Protein AF-A0A5E6NV02-F1 (afdb_monomer_lite)

Sequence (370 aa):
MRKKGVGNTKVSVRLADVLILPDGRKMIMDSEEGISGKYRSSALKKTYAFNEKGEIILVDSYTDEHYDVSLSIDKDGSPKIERIYGNQRLSELKGALKVFVKAEGWDETEKMLHQFKDILPSGASIAHLNIKTPKDNDWFAQGNALQQTQNLDNFGGRLNASVVVHSDSEDAQVSVATRERNSRVRIVKGDMYFVKESGMTKNVIRITEFGGLDLNQQYLEFRGDNFDADIRVHILHKGIERVPMIRKTVENLDNIFQVTQQPIADIVIMVPTAKNLSHYLELVKALSDKYKVTITVHKEIGKNKSVEWLSKTPQDSNVIVRTSPHLAETQPHNDQKLQDWDTPNQEQINKLKAESQKTKPQLANHDHQS

Foldseek 3Di:
DDDDDWDPDKDKDFQADWDQDPVRQTFGADPVLGRLGQRQACVGMWMWTQDSVRDIDTDRRCPPDDFQWEWEADPVLATDTPDGPPNDDQQPDAAAGAYEYAYEDPVSRLVNVVNVQVSHHPHYAHAEYEYEYEQVPDPPQDAFPLVVLVSVLVSCVVRLYWYKYAYNHPPRQWSIWTADSVSWIWTRGRQEIEIADQPDDALEWEWEDEFDDPNSRIYIYDNSDAHDAAHEYEYEYDDDPGTDDLVSVVVVVVCVCSHHVHAHAEYEYEDAACPPVVRVQVSQCVCCVVRVHKYWYWYDDDDVDTDTAWIDHSPDPGIDGDDDPPPDPPPPDPPPPPDDPVDDDPVRVVVVVVVVPPDDDDDDDDDDDD

Secondary structure (DSSP, 8-state):
-----SEEEEEEEESSEEEEPTTS-EEEE-SSSGGG-BTT-TTTEEEEEE-TTS-EEEE-TTTTS--SEEEEE-TTS-EEEEEEGGG--GGG--EEEEEEEE--SHHHHHHHHHHHHHTSPTTEEEEEEEEEE-TT--TTTSS-HHHHHHHHHHHHHHHTSEEEEEES-TT-SEEEEEE-TTS-EEEEETTEEEEE-TTSPTTEEEEEEESSSS---EEEEE--S---SPEEEEEEEE-SS-PPPHHHHHHHHHGGGGT--SPEEEEEEEES-S--HHHHHHHHHHHHHHH-SEEEEEEEEETTEEEEEEEE-TT-SS-EEPPP--S----------SS-TTS--HHHHHHHHHHHTSPPPP--------

Radius of gyration: 30.86 Å; chains: 1; bounding box: 76×39×109 Å

Structure (mmCIF, N/CA/C/O backbone):
data_AF-A0A5E6NV02-F1
#
_entry.id   AF-A0A5E6NV02-F1
#
loop_
_atom_site.group_PDB
_atom_site.id
_atom_site.type_symbol
_atom_site.label_atom_id
_atom_site.label_alt_id
_atom_site.label_comp_id
_atom_site.label_asym_id
_atom_site.label_entity_id
_atom_site.label_seq_id
_atom_site.pdbx_PDB_ins_code
_atom_site.Cartn_x
_atom_site.Cartn_y
_atom_site.Cartn_z
_atom_site.occupancy
_atom_site.B_iso_or_equiv
_atom_site.auth_seq_id
_atom_site.auth_comp_id
_atom_site.auth_asym_id
_atom_site.auth_atom_id
_atom_site.pdbx_PDB_model_num
ATOM 1 N N . MET A 1 1 ? -28.563 0.212 35.275 1.00 34.56 1 MET A N 1
ATOM 2 C CA . MET A 1 1 ? -28.276 1.654 35.104 1.00 34.56 1 MET A CA 1
ATOM 3 C C . MET A 1 1 ? -27.939 1.918 33.641 1.00 34.56 1 MET A C 1
ATOM 5 O O . MET A 1 1 ? -27.032 1.276 33.130 1.00 34.56 1 MET A O 1
ATOM 9 N N . ARG A 1 2 ? -28.687 2.786 32.944 1.00 32.09 2 ARG A N 1
ATOM 10 C CA . ARG A 1 2 ? -28.370 3.218 31.569 1.00 32.09 2 ARG A CA 1
ATOM 11 C C . ARG A 1 2 ? -27.191 4.197 31.639 1.00 32.09 2 ARG A C 1
ATOM 13 O O . ARG A 1 2 ? -27.345 5.246 32.258 1.00 32.09 2 ARG A O 1
ATOM 20 N N . LYS A 1 3 ? -26.034 3.881 31.043 1.00 41.38 3 LYS A N 1
ATOM 21 C CA . LYS A 1 3 ? -25.009 4.909 30.796 1.00 41.38 3 LYS A CA 1
ATOM 22 C C . LYS A 1 3 ? -25.587 5.882 29.769 1.00 41.38 3 LYS A C 1
ATOM 24 O O . LYS A 1 3 ? -25.939 5.472 28.665 1.00 41.38 3 LYS A O 1
ATOM 29 N N . LYS A 1 4 ? -25.751 7.138 30.190 1.00 46.06 4 LYS A N 1
ATOM 30 C CA . LYS A 1 4 ? -26.051 8.281 29.329 1.00 46.06 4 LYS A CA 1
ATOM 31 C C . LYS A 1 4 ? -24.961 8.339 28.261 1.00 46.06 4 LYS A C 1
ATOM 33 O O . LYS A 1 4 ? -23.785 8.458 28.575 1.00 46.06 4 LYS A O 1
ATOM 38 N N . GLY A 1 5 ? -25.357 8.135 27.015 1.00 44.00 5 GLY A N 1
ATOM 39 C CA . GLY A 1 5 ? -24.519 8.355 25.850 1.00 44.00 5 GLY A CA 1
ATOM 40 C C . GLY A 1 5 ? -25.139 9.494 25.062 1.00 44.00 5 GLY A C 1
ATOM 41 O O . GLY A 1 5 ? -26.361 9.533 24.925 1.00 44.00 5 GLY A O 1
ATOM 42 N N . VAL A 1 6 ? -24.288 10.417 24.614 1.00 45.94 6 VAL A N 1
ATOM 43 C CA . VAL A 1 6 ? -24.461 11.331 23.471 1.00 45.94 6 VAL A CA 1
ATOM 44 C C . VAL A 1 6 ? -25.691 10.970 22.624 1.00 45.94 6 VAL A C 1
ATOM 46 O O . VAL A 1 6 ? -25.792 9.837 22.149 1.00 45.94 6 VAL A O 1
ATOM 49 N N . GLY A 1 7 ? -26.619 11.916 22.446 1.00 47.22 7 GLY A N 1
ATOM 50 C CA . GLY A 1 7 ? -27.844 11.714 21.672 1.00 47.22 7 GLY A CA 1
ATOM 51 C C . GLY A 1 7 ? -27.536 11.065 20.320 1.00 47.22 7 GLY A C 1
ATOM 52 O O . GLY A 1 7 ? -26.668 11.533 19.588 1.00 47.22 7 GLY A O 1
ATOM 53 N N . ASN A 1 8 ? -28.224 9.958 20.016 1.00 57.03 8 ASN A N 1
ATOM 54 C CA . ASN A 1 8 ? -27.889 9.028 18.926 1.00 57.03 8 ASN A CA 1
ATOM 55 C C . ASN A 1 8 ? -27.833 9.656 17.521 1.00 57.03 8 ASN A C 1
ATOM 57 O O . ASN A 1 8 ? -27.288 9.038 16.605 1.00 57.03 8 ASN A O 1
ATOM 61 N N . THR A 1 9 ? -28.398 10.847 17.326 1.00 65.69 9 THR A N 1
ATOM 62 C CA . THR A 1 9 ? -28.397 11.523 16.030 1.00 65.69 9 THR A CA 1
ATOM 63 C C . THR A 1 9 ? -27.044 12.176 15.783 1.00 65.69 9 THR A C 1
ATOM 65 O O . THR A 1 9 ? -26.691 13.172 16.413 1.00 65.69 9 THR A O 1
ATOM 68 N N . LYS A 1 10 ? -26.298 11.610 14.835 1.00 77.50 10 LYS A N 1
ATOM 69 C CA . LYS A 1 10 ? -25.078 12.197 14.283 1.00 77.50 10 LYS A CA 1
ATOM 70 C C . LYS A 1 10 ? -25.387 12.754 12.905 1.00 77.50 10 LYS A C 1
ATOM 72 O O . LYS A 1 10 ? -26.035 12.081 12.105 1.00 77.50 10 LYS A O 1
ATOM 77 N N . VAL A 1 11 ? -24.911 13.961 12.634 1.00 80.62 11 VAL A N 1
ATOM 78 C CA . VAL A 1 11 ? -25.026 14.599 11.319 1.00 80.62 11 VAL A CA 1
ATOM 79 C C . VAL A 1 11 ? -23.625 14.892 10.818 1.00 80.62 11 VAL A C 1
ATOM 81 O O . VAL A 1 11 ? -22.818 15.484 11.534 1.00 80.62 11 VAL A O 1
ATOM 84 N N . SER A 1 12 ? -23.333 14.474 9.591 1.00 80.81 12 SER A N 1
ATOM 85 C CA . SER A 1 12 ? -22.031 14.685 8.966 1.00 80.81 12 SER A CA 1
ATOM 86 C C . SER A 1 12 ? -22.168 15.542 7.720 1.00 80.81 12 SER A C 1
ATOM 88 O O . SER A 1 12 ? -23.052 15.314 6.896 1.00 80.81 12 SER A O 1
ATOM 90 N N . VAL A 1 13 ? -21.250 16.491 7.572 1.00 83.00 13 VAL A N 1
ATOM 91 C CA . VAL A 1 13 ? -21.123 17.357 6.399 1.00 83.00 13 VAL A CA 1
ATOM 92 C C . VAL A 1 13 ? -19.792 17.045 5.725 1.00 83.00 13 VAL A C 1
ATOM 94 O O . VAL A 1 13 ? -18.782 16.831 6.401 1.00 83.00 13 VAL A O 1
ATOM 97 N N . ARG A 1 14 ? -19.796 16.983 4.393 1.00 82.25 14 ARG A N 1
ATOM 98 C CA . ARG A 1 14 ? -18.600 16.794 3.563 1.00 82.25 14 ARG A CA 1
ATOM 99 C C . ARG A 1 14 ? -18.399 18.041 2.719 1.00 82.25 14 ARG A C 1
ATOM 101 O O . ARG A 1 14 ? -19.374 18.569 2.195 1.00 82.25 14 ARG A O 1
ATOM 108 N N . LEU A 1 15 ? -17.155 18.488 2.619 1.00 75.31 15 LEU A N 1
ATOM 109 C CA . LEU A 1 15 ? -16.771 19.686 1.869 1.00 75.31 15 LEU A CA 1
ATOM 110 C C . LEU A 1 15 ? -16.234 19.362 0.468 1.00 75.31 15 LEU A C 1
ATOM 112 O O . LEU A 1 15 ? -15.942 20.275 -0.291 1.00 75.31 15 LEU A O 1
ATOM 116 N N . ALA A 1 16 ? -16.111 18.076 0.136 1.00 74.94 16 ALA A N 1
ATOM 117 C CA . ALA A 1 16 ? -15.495 17.591 -1.089 1.00 74.94 16 ALA A CA 1
ATOM 118 C C . ALA A 1 16 ? -16.133 16.273 -1.567 1.00 74.94 16 ALA A C 1
ATOM 120 O O . ALA A 1 16 ? -16.827 15.583 -0.802 1.00 74.94 16 ALA A O 1
ATOM 121 N N . ASP A 1 17 ? -15.882 15.935 -2.834 1.00 73.06 17 ASP A N 1
ATOM 122 C CA . ASP A 1 17 ? -16.417 14.744 -3.490 1.00 73.06 17 ASP A CA 1
ATOM 123 C C . ASP A 1 17 ? -15.854 13.452 -2.889 1.00 73.06 17 ASP A C 1
ATOM 125 O O . ASP A 1 17 ? -14.731 13.391 -2.384 1.00 73.06 17 ASP A O 1
ATOM 129 N N . VAL A 1 18 ? -16.655 12.386 -2.937 1.00 73.88 18 VAL A N 1
ATOM 130 C CA . VAL A 1 18 ? -16.275 11.073 -2.407 1.00 73.88 18 VAL A CA 1
ATOM 131 C C . VAL A 1 18 ? -16.061 10.098 -3.550 1.00 73.88 18 VAL A C 1
ATOM 133 O O . VAL A 1 18 ? -17.005 9.734 -4.249 1.00 73.88 18 VAL A O 1
ATOM 136 N N . LEU A 1 19 ? -14.839 9.588 -3.656 1.00 71.44 19 LEU A N 1
ATOM 137 C CA . LEU A 1 19 ? -14.523 8.443 -4.493 1.00 71.44 19 LEU A CA 1
ATOM 138 C C . LEU A 1 19 ? -14.745 7.153 -3.702 1.00 71.44 19 LEU A C 1
ATOM 140 O O . LEU A 1 19 ? -14.246 6.999 -2.585 1.00 71.44 19 LEU A O 1
ATOM 144 N N . ILE A 1 20 ? -15.477 6.208 -4.290 1.00 68.75 20 ILE A N 1
ATOM 145 C CA . ILE A 1 20 ? -15.636 4.858 -3.745 1.00 68.75 20 ILE A CA 1
ATOM 146 C C . ILE A 1 20 ? -14.712 3.925 -4.524 1.00 68.75 20 ILE A C 1
ATOM 148 O O . ILE A 1 20 ? -14.871 3.747 -5.729 1.00 68.75 20 ILE A O 1
ATOM 152 N N . LEU A 1 21 ? -13.738 3.342 -3.834 1.00 63.47 21 LEU A N 1
ATOM 153 C CA . LEU A 1 21 ? -12.820 2.364 -4.402 1.00 63.47 21 LEU A CA 1
ATOM 154 C C . LEU A 1 21 ? -13.527 1.013 -4.637 1.00 63.47 21 LEU A C 1
ATOM 156 O O . LEU A 1 21 ? -14.528 0.729 -3.976 1.00 63.47 21 LEU A O 1
ATOM 160 N N . PRO A 1 22 ? -13.003 0.142 -5.525 1.00 52.50 22 PRO A N 1
ATOM 161 C CA . PRO A 1 22 ? -13.590 -1.178 -5.804 1.00 52.50 22 PRO A CA 1
ATOM 162 C C . PRO A 1 22 ? -13.776 -2.081 -4.573 1.00 52.50 22 PRO A C 1
ATOM 164 O O . PRO A 1 22 ? -14.621 -2.969 -4.570 1.00 52.50 22 PRO A O 1
ATOM 167 N N . ASP A 1 23 ? -13.006 -1.842 -3.515 1.00 57.25 23 ASP A N 1
ATOM 168 C CA . ASP A 1 23 ? -13.099 -2.521 -2.215 1.00 57.25 23 ASP A CA 1
ATOM 169 C C . ASP A 1 23 ? -14.103 -1.867 -1.238 1.00 57.25 23 ASP A C 1
ATOM 171 O O . ASP A 1 23 ? -14.172 -2.233 -0.063 1.00 57.25 23 ASP A O 1
ATOM 175 N N . GLY A 1 24 ? -14.876 -0.882 -1.702 1.00 60.62 24 GLY A N 1
ATOM 176 C CA . GLY A 1 24 ? -15.880 -0.157 -0.926 1.00 60.62 24 GLY A CA 1
ATOM 177 C C . GLY A 1 24 ? -15.322 0.937 -0.011 1.00 60.62 24 GLY A C 1
ATOM 178 O O . GLY A 1 24 ? -16.106 1.624 0.656 1.00 60.62 24 GLY A O 1
ATOM 179 N N . ARG A 1 25 ? -13.996 1.139 0.042 1.00 68.69 25 ARG A N 1
ATOM 180 C CA . ARG A 1 25 ? -13.391 2.249 0.793 1.00 68.69 25 ARG A CA 1
ATOM 181 C C . ARG A 1 25 ? -13.774 3.580 0.163 1.00 68.69 25 ARG A C 1
ATOM 183 O O . ARG A 1 25 ? -13.870 3.712 -1.052 1.00 68.69 25 ARG A O 1
ATOM 190 N N . LYS A 1 26 ? -13.970 4.581 1.015 1.00 69.81 26 LYS A N 1
ATOM 191 C CA . LYS A 1 26 ? -14.316 5.945 0.614 1.00 69.81 26 LYS A CA 1
ATOM 192 C C . LYS A 1 26 ? -13.096 6.835 0.805 1.00 69.81 26 LYS A C 1
ATOM 194 O O . LYS A 1 26 ? -12.573 6.898 1.916 1.00 69.81 26 LYS A O 1
ATOM 199 N N . MET A 1 27 ? -12.661 7.499 -0.256 1.00 71.12 27 MET A N 1
ATOM 200 C CA . MET A 1 27 ? -11.640 8.545 -0.217 1.00 71.12 27 MET A CA 1
ATOM 201 C C . MET A 1 27 ? -12.304 9.883 -0.505 1.00 71.12 27 MET A C 1
ATOM 203 O O . MET A 1 27 ? -13.238 9.939 -1.306 1.00 71.12 27 MET A O 1
ATOM 207 N N . ILE A 1 28 ? -11.856 10.940 0.166 1.00 70.25 28 ILE A N 1
ATOM 208 C CA . ILE A 1 28 ? -12.312 12.288 -0.157 1.00 70.25 28 ILE A CA 1
ATOM 209 C C . ILE A 1 28 ? -11.346 12.869 -1.179 1.00 70.25 28 ILE A C 1
ATOM 211 O O . ILE A 1 28 ? -10.135 12.815 -0.985 1.00 70.25 28 ILE A O 1
ATOM 215 N N . MET A 1 29 ? -11.889 13.374 -2.278 1.00 65.69 29 MET A N 1
ATOM 216 C CA . MET A 1 29 ? -11.119 13.985 -3.347 1.00 65.69 29 MET A CA 1
ATOM 217 C C . MET A 1 29 ? -10.946 15.470 -3.070 1.00 65.69 29 MET A C 1
ATOM 219 O O . MET A 1 29 ? -11.914 16.218 -3.139 1.00 65.69 29 MET A O 1
ATOM 223 N N . ASP A 1 30 ? -9.724 15.882 -2.757 1.00 62.53 30 ASP A N 1
ATOM 224 C CA . ASP A 1 30 ? -9.373 17.296 -2.691 1.00 62.53 30 ASP A CA 1
ATOM 225 C C . ASP A 1 30 ? -8.930 17.759 -4.083 1.00 62.53 30 ASP A C 1
ATOM 227 O O . ASP A 1 30 ? -8.032 17.168 -4.681 1.00 62.53 30 ASP A O 1
ATOM 231 N N . SER A 1 31 ? -9.582 18.785 -4.630 1.00 53.22 31 SER A N 1
ATOM 232 C CA . SER A 1 31 ? -9.238 19.321 -5.948 1.00 53.22 31 SER A CA 1
ATOM 233 C C . SER A 1 31 ? -7.870 20.008 -5.979 1.00 53.22 31 SER A C 1
ATOM 235 O O . SER A 1 31 ? -7.308 20.139 -7.064 1.00 53.22 31 SER A O 1
ATOM 237 N N . GLU A 1 32 ? -7.329 20.435 -4.830 1.00 54.41 32 GLU A N 1
ATOM 238 C CA . GLU A 1 32 ? -6.029 21.120 -4.758 1.00 54.41 32 GLU A CA 1
ATOM 239 C C . GLU A 1 32 ? -4.832 20.154 -4.658 1.00 54.41 32 GLU A C 1
ATOM 241 O O . GLU A 1 32 ? -3.756 20.465 -5.164 1.00 54.41 32 GLU A O 1
ATOM 246 N N . GLU A 1 33 ? -5.012 18.957 -4.088 1.00 49.19 33 GLU A N 1
ATOM 247 C CA . GLU A 1 33 ? -3.953 17.932 -3.946 1.00 49.19 33 GLU A CA 1
ATOM 248 C C . GLU A 1 33 ? -4.001 16.834 -5.029 1.00 49.19 33 GLU A C 1
ATOM 250 O O . GLU A 1 33 ? -3.249 15.855 -4.993 1.00 49.19 33 GLU A O 1
ATOM 255 N N . GLY A 1 34 ? -4.885 16.983 -6.017 1.00 52.19 34 GLY A N 1
ATOM 256 C CA . GLY A 1 34 ? -5.104 15.991 -7.066 1.00 52.19 34 GLY A CA 1
ATOM 257 C C . GLY A 1 34 ? -5.868 14.749 -6.583 1.00 52.19 34 GLY A C 1
ATOM 258 O O . GLY A 1 34 ? -6.504 14.713 -5.534 1.00 52.19 34 GLY A O 1
ATOM 259 N N . ILE A 1 35 ? -5.836 13.671 -7.375 1.00 48.56 35 ILE A N 1
ATOM 260 C CA . ILE A 1 35 ? -6.635 12.454 -7.108 1.00 48.56 35 ILE A CA 1
ATOM 261 C C . ILE A 1 35 ? -5.987 11.541 -6.048 1.00 48.56 35 ILE A C 1
ATOM 263 O O . ILE A 1 35 ? -6.476 10.440 -5.792 1.00 48.56 35 ILE A O 1
ATOM 267 N N . SER A 1 36 ? -4.871 11.952 -5.435 1.00 54.00 36 SER A N 1
ATOM 268 C CA . SER A 1 36 ? -4.257 11.215 -4.320 1.00 54.00 36 SER A CA 1
ATOM 269 C C . SER A 1 36 ? -5.244 11.053 -3.159 1.00 54.00 36 SER A C 1
ATOM 271 O O . SER A 1 36 ? -5.239 9.991 -2.546 1.00 54.00 36 SER A O 1
ATOM 273 N N . GLY A 1 37 ? -6.165 12.016 -2.990 1.00 57.62 37 GLY A N 1
ATOM 274 C CA . GLY A 1 37 ? -7.381 11.936 -2.182 1.00 57.62 37 GLY A CA 1
ATOM 275 C C . GLY A 1 37 ? -7.117 11.606 -0.713 1.00 57.62 37 GLY A C 1
ATOM 276 O O . GLY A 1 37 ? -6.713 10.500 -0.363 1.00 57.62 37 GLY A O 1
ATOM 277 N N . LYS A 1 38 ? -7.419 12.518 0.211 1.00 68.25 38 LYS A N 1
ATOM 278 C CA . LYS A 1 38 ? -7.201 12.239 1.634 1.00 68.25 38 LYS A CA 1
ATOM 279 C C . LYS A 1 38 ? -8.138 11.135 2.116 1.00 68.25 38 LYS A C 1
ATOM 281 O O . LYS A 1 38 ? -9.366 11.293 2.185 1.00 68.25 38 LYS A O 1
ATOM 286 N N . TYR A 1 39 ? -7.562 9.996 2.498 1.00 73.00 39 TYR A N 1
ATOM 287 C CA . TYR A 1 39 ? -8.318 8.962 3.188 1.00 73.00 39 TYR A CA 1
ATOM 288 C C . TYR A 1 39 ? -8.668 9.468 4.586 1.00 73.00 39 TYR A C 1
ATOM 290 O O . TYR A 1 39 ? -7.826 9.563 5.469 1.00 73.00 39 TYR A O 1
ATOM 298 N N . ARG A 1 40 ? -9.952 9.766 4.777 1.00 73.12 40 ARG A N 1
ATOM 299 C CA . ARG A 1 40 ? -10.530 10.190 6.054 1.00 73.12 40 ARG A CA 1
ATOM 300 C C . ARG A 1 40 ? -9.970 11.487 6.658 1.00 73.12 40 ARG A C 1
ATOM 302 O O . ARG A 1 40 ? -9.818 11.571 7.872 1.00 73.12 40 ARG A O 1
ATOM 309 N N . SER A 1 41 ? -9.787 12.533 5.850 1.00 71.69 41 SER A N 1
ATOM 310 C CA . SER A 1 41 ? -9.468 13.872 6.378 1.00 71.69 41 SER A CA 1
ATOM 311 C C . SER A 1 41 ? -10.594 14.407 7.274 1.00 71.69 41 SER A C 1
ATOM 313 O O . SER A 1 41 ? -11.782 14.355 6.915 1.00 71.69 41 SER A O 1
ATOM 315 N N . SER A 1 42 ? -10.219 14.925 8.446 1.00 72.44 42 SER A N 1
ATOM 316 C CA . SER A 1 42 ? -11.110 15.675 9.332 1.00 72.44 42 SER A CA 1
ATOM 317 C C . SER A 1 42 ? -11.240 17.145 8.936 1.00 72.44 42 SER A C 1
ATOM 319 O O . SER A 1 42 ? -12.170 17.806 9.405 1.00 72.44 42 SER A O 1
ATOM 321 N N . ALA A 1 43 ? -10.379 17.678 8.062 1.00 75.00 43 ALA A N 1
ATOM 322 C CA . ALA A 1 43 ? -10.616 18.963 7.410 1.00 75.00 43 ALA A CA 1
ATOM 323 C C . ALA A 1 43 ? -11.796 18.872 6.431 1.00 75.00 43 ALA A C 1
ATOM 325 O O . ALA A 1 43 ? -12.697 19.707 6.486 1.00 75.00 43 ALA A O 1
ATOM 326 N N . LEU A 1 44 ? -11.850 17.813 5.616 1.00 76.56 44 LEU A N 1
ATOM 327 C CA . LEU A 1 44 ? -12.820 17.688 4.520 1.00 76.56 44 LEU A CA 1
ATOM 328 C C . LEU A 1 44 ? -14.163 17.047 4.915 1.00 76.56 44 LEU A C 1
ATOM 330 O O . LEU A 1 44 ? -15.137 17.093 4.158 1.00 76.56 44 LEU A O 1
ATOM 334 N N . LYS A 1 45 ? -14.249 16.458 6.111 1.00 82.62 45 LYS A N 1
ATOM 335 C CA . LYS A 1 45 ? -15.501 15.977 6.707 1.00 82.62 45 LYS A CA 1
ATOM 336 C C . LYS A 1 45 ? -15.593 16.436 8.151 1.00 82.62 45 LYS A C 1
ATOM 338 O O . LYS A 1 45 ? -14.649 16.248 8.911 1.00 82.62 45 LYS A O 1
ATOM 343 N N . LYS A 1 46 ? -16.753 16.944 8.564 1.00 84.50 46 LYS A N 1
ATOM 344 C CA . LYS A 1 46 ? -17.069 17.263 9.965 1.00 84.50 46 LYS A CA 1
ATOM 345 C C . LYS A 1 46 ? -18.280 16.455 10.416 1.00 84.50 46 LYS A C 1
ATOM 347 O O . LYS A 1 46 ? -19.227 16.289 9.647 1.00 84.50 46 LYS A O 1
ATOM 352 N N . THR A 1 47 ? -18.255 15.968 11.654 1.00 85.19 47 THR A N 1
ATOM 353 C CA . THR A 1 47 ? -19.380 15.238 12.254 1.00 85.19 47 THR A CA 1
ATOM 354 C C . THR A 1 47 ? -19.787 15.895 13.557 1.00 85.19 47 THR A C 1
ATOM 356 O O . THR A 1 47 ? -18.958 16.173 14.419 1.00 85.19 47 THR A O 1
ATOM 359 N N . TYR A 1 48 ? -21.084 16.126 13.691 1.00 86.94 48 TYR A N 1
ATOM 360 C CA . TYR A 1 48 ? -21.698 16.777 14.833 1.00 86.94 48 TYR A CA 1
ATOM 361 C C . TYR A 1 48 ? -22.605 15.788 15.561 1.00 86.94 48 TYR A C 1
ATOM 363 O O . TYR A 1 48 ? -23.254 14.945 14.933 1.00 86.94 48 TYR A O 1
ATOM 371 N N . ALA A 1 49 ? -22.650 15.889 16.886 1.00 87.06 49 ALA A N 1
ATOM 372 C CA . ALA A 1 49 ? -23.510 15.076 17.739 1.00 87.06 49 ALA A CA 1
ATOM 373 C C . ALA A 1 49 ? -24.073 15.911 18.894 1.00 87.06 49 ALA A C 1
ATOM 375 O O . ALA A 1 49 ? -23.534 16.966 19.215 1.00 87.06 49 ALA A O 1
ATOM 376 N N . PHE A 1 50 ? -25.128 15.423 19.546 1.00 84.38 50 PHE A N 1
ATOM 377 C CA . PHE A 1 50 ? -25.671 16.059 20.746 1.00 84.38 50 PHE A CA 1
ATOM 378 C C . PHE A 1 50 ? -25.000 15.523 22.010 1.00 84.38 50 PHE A C 1
ATOM 380 O O . PHE A 1 50 ? -25.026 14.316 22.257 1.00 84.38 50 PHE A O 1
ATOM 387 N N . ASN A 1 51 ? -24.441 16.394 22.847 1.00 82.38 51 ASN A N 1
ATOM 388 C CA . ASN A 1 51 ? -23.938 15.988 24.160 1.00 82.38 51 ASN A CA 1
ATOM 389 C C . ASN A 1 51 ? -25.090 15.673 25.144 1.00 82.38 51 ASN A C 1
ATOM 391 O O . ASN A 1 51 ? -26.269 15.766 24.804 1.00 82.38 51 ASN A O 1
ATOM 395 N N . GLU A 1 52 ? -24.766 15.303 26.389 1.00 79.56 52 GLU A N 1
ATOM 396 C CA . GLU A 1 52 ? -25.779 14.960 27.406 1.00 79.56 52 GLU A CA 1
ATOM 397 C C . GLU A 1 52 ? -26.735 16.109 27.769 1.00 79.56 52 GLU A C 1
ATOM 399 O O . GLU A 1 52 ? -27.813 15.859 28.306 1.00 79.56 52 GLU A O 1
ATOM 404 N N . LYS A 1 53 ? -26.347 17.355 27.487 1.00 85.75 53 LYS A N 1
ATOM 405 C CA . LYS A 1 53 ? -27.157 18.557 27.711 1.00 85.75 53 LYS A CA 1
ATOM 406 C C . LYS A 1 53 ? -28.013 18.922 26.493 1.00 85.75 53 LYS A C 1
ATOM 408 O O . LYS A 1 53 ? -28.761 19.890 26.555 1.00 85.75 53 LYS A O 1
ATOM 413 N N . GLY A 1 54 ? -27.914 18.161 25.400 1.00 83.50 54 GLY A N 1
ATOM 414 C CA . GLY A 1 54 ? -28.584 18.466 24.137 1.00 83.50 54 GLY A CA 1
ATOM 415 C C . GLY A 1 54 ? -27.887 19.554 23.315 1.00 83.50 54 GLY A C 1
ATOM 416 O O . GLY A 1 54 ? -28.492 20.094 22.395 1.00 83.50 54 GLY A O 1
ATOM 417 N N . GLU A 1 55 ? -26.628 19.881 23.612 1.00 88.06 55 GLU A N 1
ATOM 418 C CA . GLU A 1 55 ? -25.849 20.859 22.847 1.00 88.06 55 GLU A CA 1
ATOM 419 C C . GLU A 1 55 ? -25.163 20.172 21.663 1.00 88.06 55 GLU A C 1
ATOM 421 O O . GLU A 1 55 ? -24.672 19.045 21.788 1.00 88.06 55 GLU A O 1
ATOM 426 N N . ILE A 1 56 ? -25.096 20.858 20.520 1.00 88.06 56 ILE A N 1
ATOM 427 C CA . ILE A 1 56 ? -24.364 20.374 19.348 1.00 88.06 56 ILE A CA 1
ATOM 428 C C . ILE A 1 56 ? -22.866 20.516 19.619 1.00 88.06 56 ILE A C 1
ATOM 430 O O . ILE A 1 56 ? -22.360 21.619 19.814 1.00 88.06 56 ILE A O 1
ATOM 434 N N . ILE A 1 57 ? -22.156 19.396 19.591 1.00 87.75 57 ILE A N 1
ATOM 435 C CA . ILE A 1 57 ? -20.705 19.328 19.737 1.00 87.75 57 ILE A CA 1
ATOM 436 C C . ILE A 1 57 ? -20.073 18.738 18.479 1.00 87.75 57 ILE A C 1
ATOM 438 O O . ILE A 1 57 ? -20.652 17.871 17.817 1.00 87.75 57 ILE A O 1
ATOM 442 N N . LEU A 1 58 ? -18.860 19.191 18.162 1.00 86.00 58 LEU A N 1
ATOM 443 C CA . LEU A 1 58 ? -18.028 18.549 17.153 1.00 86.00 58 LEU A CA 1
ATOM 444 C C . LEU A 1 58 ? -17.468 17.246 17.735 1.00 86.00 58 LEU A C 1
ATOM 446 O O . LEU A 1 58 ? -16.904 17.234 18.829 1.00 86.00 58 LEU A O 1
ATOM 450 N N . VAL A 1 59 ? -17.624 16.153 16.999 1.00 84.50 59 VAL A N 1
ATOM 451 C CA . VAL A 1 59 ? -17.042 14.850 17.325 1.00 84.50 59 VAL A CA 1
ATOM 452 C C . VAL A 1 59 ? -16.125 14.407 16.194 1.00 84.50 59 VAL A C 1
ATOM 454 O O . VAL A 1 59 ? -16.102 15.002 15.118 1.00 84.50 59 VAL A O 1
ATOM 457 N N . ASP A 1 60 ? -15.366 13.341 16.432 1.00 80.44 60 ASP A N 1
ATOM 458 C CA . ASP A 1 60 ? -14.503 12.763 15.407 1.00 80.44 60 ASP A CA 1
ATOM 459 C C . ASP A 1 60 ? -15.310 12.450 14.128 1.00 80.44 60 ASP A C 1
ATOM 461 O O . ASP A 1 60 ? -16.377 11.816 14.165 1.00 80.44 60 ASP A O 1
ATOM 465 N N . SER A 1 61 ? -14.792 12.957 13.004 1.00 75.31 61 SER A N 1
ATOM 466 C CA . SER A 1 61 ? -15.457 13.055 11.706 1.00 75.31 61 SER A CA 1
ATOM 467 C C . SER A 1 61 ? -15.936 11.727 11.135 1.00 75.31 61 SER A C 1
ATOM 469 O O . SER A 1 61 ? -16.803 11.732 10.268 1.00 75.31 61 SER A O 1
ATOM 471 N N . TYR A 1 62 ? -15.443 10.587 11.617 1.00 76.44 62 TYR A N 1
ATOM 472 C CA . TYR A 1 62 ? -15.845 9.270 11.109 1.00 76.44 62 TYR A CA 1
ATOM 473 C C . TYR A 1 62 ? -16.557 8.400 12.147 1.00 76.44 62 TYR A C 1
ATOM 475 O O . TYR A 1 62 ? -16.736 7.200 11.944 1.00 76.44 62 TYR A O 1
ATOM 483 N N . THR A 1 63 ? -17.014 9.001 13.247 1.00 75.00 63 THR A N 1
ATOM 484 C CA . THR A 1 63 ? -17.781 8.305 14.295 1.00 75.00 63 THR A CA 1
ATOM 485 C C . THR A 1 63 ? -19.214 7.949 13.900 1.00 75.00 63 THR A C 1
ATOM 487 O O . THR A 1 63 ? -19.875 7.203 14.625 1.00 75.00 63 THR A O 1
ATOM 490 N N . ASP A 1 64 ? -19.720 8.501 12.802 1.00 73.69 64 ASP A N 1
ATOM 491 C CA . ASP A 1 64 ? -20.986 8.166 12.140 1.00 73.69 64 ASP A CA 1
ATOM 492 C C . ASP A 1 64 ? -20.914 6.845 11.362 1.00 73.69 64 ASP A C 1
ATOM 494 O O . ASP A 1 64 ? -21.946 6.252 11.049 1.00 73.69 64 ASP A O 1
ATOM 498 N N . GLU A 1 65 ? -19.712 6.353 11.063 1.00 80.44 65 GLU A N 1
ATOM 499 C CA . GLU A 1 65 ? -19.565 5.091 10.358 1.00 80.44 65 GLU A CA 1
ATOM 500 C C . GLU A 1 65 ? -19.819 3.871 11.241 1.00 80.44 65 GLU A C 1
ATOM 502 O O . GLU A 1 65 ? -19.549 3.840 12.445 1.00 80.44 65 GLU A O 1
ATOM 507 N N . HIS A 1 66 ? -20.305 2.814 10.595 1.00 86.38 66 HIS A N 1
ATOM 508 C CA . HIS A 1 66 ? -20.566 1.557 11.263 1.00 86.38 66 HIS A CA 1
ATOM 509 C C . HIS A 1 66 ? -19.265 0.786 11.537 1.00 86.38 66 HIS A C 1
ATOM 511 O O . HIS A 1 66 ? -18.518 0.436 10.613 1.00 86.38 66 HIS A O 1
ATOM 517 N N . TYR A 1 67 ? -19.057 0.516 12.824 1.00 90.50 67 TYR A N 1
ATOM 518 C CA . TYR A 1 67 ? -18.059 -0.371 13.416 1.00 90.50 67 TYR A CA 1
ATOM 519 C C . TYR A 1 67 ? -18.746 -1.170 14.512 1.00 90.50 67 TYR A C 1
ATOM 521 O O . TYR A 1 67 ? -19.463 -0.559 15.316 1.00 90.50 67 TYR A O 1
ATOM 529 N N . ASP A 1 68 ? -18.493 -2.475 14.569 1.00 94.81 68 ASP A N 1
ATOM 530 C CA . ASP A 1 68 ? -19.025 -3.362 15.606 1.00 94.81 68 ASP A CA 1
ATOM 531 C C . ASP A 1 68 ? -18.452 -2.991 16.971 1.00 94.81 68 ASP A C 1
ATOM 533 O O . ASP A 1 68 ? -19.182 -2.910 17.958 1.00 94.81 68 ASP A O 1
ATOM 537 N N . VAL A 1 69 ? -17.150 -2.685 17.008 1.00 95.31 69 VAL A N 1
ATOM 538 C CA . VAL A 1 69 ? -16.427 -2.296 18.223 1.00 95.31 69 VAL A CA 1
ATOM 539 C C . VAL A 1 69 ? -15.533 -1.091 17.945 1.00 95.31 69 VAL A C 1
ATOM 541 O O . VAL A 1 69 ? -14.917 -0.979 16.885 1.00 95.31 69 VAL A O 1
ATOM 544 N N . SER A 1 70 ? -15.463 -0.171 18.902 1.00 94.38 70 SER A N 1
ATOM 545 C CA . SER A 1 70 ? -14.503 0.933 18.920 1.00 94.38 70 SER A CA 1
ATOM 546 C C . SER A 1 70 ? -13.626 0.823 20.165 1.00 94.38 70 SER A C 1
ATOM 548 O O . SER A 1 70 ? -14.153 0.695 21.272 1.00 94.38 70 SER A O 1
ATOM 550 N N . LEU A 1 71 ? -12.312 0.878 19.970 1.00 96.25 71 LEU A N 1
ATOM 551 C CA . LEU A 1 71 ? -11.292 0.682 20.995 1.00 96.25 71 LEU A CA 1
ATOM 552 C C . LEU A 1 71 ? -10.396 1.913 21.142 1.00 96.25 71 LEU A C 1
ATOM 554 O O . LEU A 1 71 ? -10.176 2.664 20.187 1.00 96.25 71 LEU A O 1
ATOM 558 N N . SER A 1 72 ? -9.854 2.070 22.339 1.00 95.44 72 SER A N 1
ATOM 559 C CA . SER A 1 72 ? -8.707 2.912 22.673 1.00 95.44 72 SER A CA 1
ATOM 560 C C . SER A 1 72 ? -7.792 2.141 23.634 1.00 95.44 72 SER A C 1
ATOM 562 O O . SER A 1 72 ? -8.090 0.997 23.994 1.00 95.44 72 SER A O 1
ATOM 564 N N . ILE A 1 73 ? -6.676 2.748 24.021 1.00 95.25 73 ILE A N 1
ATOM 565 C CA . ILE A 1 73 ? -5.724 2.184 24.980 1.00 95.25 73 ILE A CA 1
ATOM 566 C C . ILE A 1 73 ? -5.966 2.857 26.340 1.00 95.25 73 ILE A C 1
ATOM 568 O O . ILE A 1 73 ? -6.123 4.078 26.409 1.00 95.25 73 ILE A O 1
ATOM 572 N N . ASP A 1 74 ? -6.103 2.066 27.408 1.00 94.75 74 ASP A N 1
ATOM 573 C CA . ASP A 1 74 ? -6.195 2.591 28.777 1.00 94.75 74 ASP A CA 1
ATOM 574 C C . ASP A 1 74 ? -4.796 2.905 29.341 1.00 94.75 74 ASP A C 1
ATOM 576 O O . ASP A 1 74 ? -3.777 2.503 28.786 1.00 94.75 74 ASP A O 1
ATOM 580 N N . LYS A 1 75 ? -4.724 3.597 30.482 1.00 91.88 75 LYS A N 1
ATOM 581 C CA . LYS A 1 75 ? -3.457 4.024 31.107 1.00 91.88 75 LYS A CA 1
ATOM 582 C C . LYS A 1 75 ? -2.497 2.877 31.436 1.00 91.88 75 LYS A C 1
ATOM 584 O O . LYS A 1 75 ? -1.300 3.111 31.563 1.00 91.88 75 LYS A O 1
ATOM 589 N N . ASP A 1 76 ? -3.016 1.670 31.636 1.00 92.25 76 ASP A N 1
ATOM 590 C CA . ASP A 1 76 ? -2.237 0.457 31.901 1.00 92.25 76 ASP A CA 1
ATOM 591 C C . ASP A 1 76 ? -1.851 -0.311 30.618 1.00 92.25 76 ASP A C 1
ATOM 593 O O . ASP A 1 76 ? -1.238 -1.379 30.690 1.00 92.25 76 ASP A O 1
ATOM 597 N N . GLY A 1 77 ? -2.193 0.226 29.442 1.00 91.19 77 GLY A N 1
ATOM 598 C CA . GLY A 1 77 ? -1.968 -0.385 28.133 1.00 91.19 77 GLY A CA 1
ATOM 599 C C . GLY A 1 77 ? -3.030 -1.410 27.721 1.00 91.19 77 GLY A C 1
ATOM 600 O O . GLY A 1 77 ? -2.887 -2.030 26.667 1.00 91.19 77 GLY A O 1
ATOM 601 N N . SER A 1 78 ? -4.070 -1.624 28.534 1.00 95.12 78 SER A N 1
ATOM 602 C CA . SER A 1 78 ? -5.129 -2.594 28.248 1.00 95.12 78 SER A CA 1
ATOM 603 C C . SER A 1 78 ? -6.156 -2.072 27.229 1.00 95.12 78 SER A C 1
ATOM 605 O O . SER A 1 78 ? -6.289 -0.857 27.026 1.00 95.12 78 SER A O 1
ATOM 607 N N . PRO A 1 79 ? -6.906 -2.967 26.550 1.00 96.88 79 PRO A N 1
ATOM 608 C CA . PRO A 1 79 ? -7.956 -2.559 25.626 1.00 96.88 79 PRO A CA 1
ATOM 609 C C . PRO A 1 79 ? -9.125 -1.896 26.352 1.00 96.88 79 PRO A C 1
ATOM 611 O O . PRO A 1 79 ? -9.883 -2.541 27.081 1.00 96.88 79 PRO A O 1
ATOM 614 N N . LYS A 1 80 ? -9.358 -0.619 26.049 1.00 97.00 80 LYS A N 1
ATOM 615 C CA . LYS A 1 80 ? -10.536 0.114 26.504 1.00 97.00 80 LYS A CA 1
ATOM 616 C C . LYS A 1 80 ? -11.622 0.093 25.434 1.00 97.00 80 LYS A C 1
ATOM 618 O O . LYS A 1 80 ? -11.492 0.681 24.361 1.00 97.00 80 LYS A O 1
ATOM 623 N N . ILE A 1 81 ? -12.739 -0.565 25.743 1.00 95.25 81 ILE A N 1
ATOM 624 C CA . ILE A 1 81 ? -13.919 -0.586 24.870 1.00 95.25 81 ILE A CA 1
ATOM 625 C C . ILE A 1 81 ? -14.668 0.741 25.011 1.00 95.25 81 ILE A C 1
ATOM 627 O O . ILE A 1 81 ? -15.369 0.979 25.994 1.00 95.25 81 ILE A O 1
ATOM 631 N N . GLU A 1 82 ? -14.551 1.593 23.997 1.00 91.81 82 GLU A N 1
ATOM 632 C CA . GLU A 1 82 ? -15.266 2.871 23.929 1.00 91.81 82 GLU A CA 1
ATOM 633 C C . GLU A 1 82 ? -16.738 2.662 23.560 1.00 91.81 82 GLU A C 1
ATOM 635 O O . GLU A 1 82 ? -17.629 3.354 24.056 1.00 91.81 82 GLU A O 1
ATOM 640 N N . ARG A 1 83 ? -17.008 1.707 22.660 1.00 90.31 83 ARG A N 1
ATOM 641 C CA . ARG A 1 83 ? -18.358 1.440 22.160 1.00 90.31 83 ARG A CA 1
ATOM 642 C C . ARG A 1 83 ? -18.471 0.046 21.558 1.00 90.31 83 ARG A C 1
ATOM 644 O O . ARG A 1 83 ? -17.592 -0.373 20.812 1.00 90.31 83 ARG A O 1
ATOM 651 N N . ILE A 1 84 ? -19.613 -0.595 21.789 1.00 92.25 84 ILE A N 1
ATOM 652 C CA . ILE A 1 84 ? -20.090 -1.739 21.007 1.00 92.25 84 ILE A CA 1
ATOM 653 C C . ILE A 1 84 ? -21.375 -1.309 20.292 1.00 92.25 84 ILE A C 1
ATOM 655 O O . ILE A 1 84 ? -22.246 -0.671 20.894 1.00 92.25 84 ILE A O 1
ATOM 659 N N . TYR A 1 85 ? -21.479 -1.581 18.991 1.00 88.12 85 TYR A N 1
ATOM 660 C CA . TYR A 1 85 ? -22.658 -1.215 18.209 1.00 88.12 85 TYR A CA 1
ATOM 661 C C . TYR A 1 85 ? -23.926 -1.875 18.765 1.00 88.12 85 TYR A C 1
ATOM 663 O O . TYR A 1 85 ? -23.900 -2.978 19.301 1.00 88.12 85 TYR A O 1
ATOM 671 N N . GLY A 1 86 ? -25.054 -1.166 18.680 1.00 85.19 86 GLY A N 1
ATOM 672 C CA . GLY A 1 86 ? -26.336 -1.664 19.182 1.00 85.19 86 GLY A CA 1
ATOM 673 C C . GLY A 1 86 ? -26.420 -1.792 20.707 1.00 85.19 86 GLY A C 1
ATOM 674 O O . GLY A 1 86 ? -27.375 -2.386 21.195 1.00 85.19 86 GLY A O 1
ATOM 675 N N . ASN A 1 87 ? -25.456 -1.241 21.461 1.00 83.50 87 ASN A N 1
ATOM 676 C CA . ASN A 1 87 ? -25.350 -1.400 22.917 1.00 83.50 87 ASN A CA 1
ATOM 677 C C . ASN A 1 87 ? -25.295 -2.871 23.366 1.00 83.50 87 ASN A C 1
ATOM 679 O O . ASN A 1 87 ? -25.746 -3.203 24.464 1.00 83.50 87 ASN A O 1
ATOM 683 N N . GLN A 1 88 ? -24.749 -3.740 22.513 1.00 89.81 88 GLN A N 1
ATOM 684 C CA . GLN A 1 88 ? -24.525 -5.143 22.841 1.00 89.81 88 GLN A CA 1
ATOM 685 C C . GLN A 1 88 ? -23.444 -5.290 23.914 1.00 89.81 88 GLN A C 1
ATOM 687 O O . GLN A 1 88 ? -22.597 -4.412 24.115 1.00 89.81 88 GLN A O 1
ATOM 692 N N . ARG A 1 89 ? -23.459 -6.427 24.606 1.00 93.38 89 ARG A N 1
ATOM 693 C CA . ARG A 1 89 ? -22.372 -6.826 25.509 1.00 93.38 89 ARG A CA 1
ATOM 694 C C . ARG A 1 89 ? -21.243 -7.476 24.716 1.00 93.38 89 ARG A C 1
ATOM 696 O O . ARG A 1 89 ? -21.486 -8.111 23.697 1.00 93.38 89 ARG A O 1
ATOM 703 N N . LEU A 1 90 ? -20.014 -7.408 25.233 1.00 94.56 90 LEU A N 1
ATOM 704 C CA . LEU A 1 90 ? -18.860 -8.090 24.628 1.00 94.56 90 LEU A CA 1
ATOM 705 C C . LEU A 1 90 ? -19.136 -9.585 24.391 1.00 94.56 90 LEU A C 1
ATOM 707 O O . LEU A 1 90 ? -18.822 -10.104 23.328 1.00 94.56 90 LEU A O 1
ATOM 711 N N . SER A 1 91 ? -19.796 -10.250 25.345 1.00 95.44 91 SER A N 1
ATOM 712 C CA . SER A 1 91 ? -20.170 -11.669 25.273 1.00 95.44 91 SER A CA 1
ATOM 713 C C . SER A 1 91 ? -21.199 -12.009 24.186 1.00 95.44 91 SER A C 1
ATOM 715 O O . SER A 1 91 ? -21.417 -13.182 23.905 1.00 95.44 91 SER A O 1
ATOM 717 N N . GLU A 1 92 ? -21.882 -11.011 23.623 1.00 95.62 92 GLU A N 1
ATOM 718 C CA . GLU A 1 92 ? -22.922 -11.189 22.600 1.00 95.62 92 GLU A CA 1
ATOM 719 C C . GLU A 1 92 ? -22.364 -11.070 21.175 1.00 95.62 92 GLU A C 1
ATOM 721 O O . GLU A 1 92 ? -23.060 -11.423 20.221 1.00 95.62 92 GLU A O 1
ATOM 726 N N . LEU A 1 93 ? -21.118 -10.603 21.024 1.00 96.75 93 LEU A N 1
ATOM 727 C CA . LEU A 1 93 ? -20.470 -10.456 19.724 1.00 96.75 93 LEU A CA 1
ATOM 728 C C . LEU A 1 93 ? -20.297 -11.810 19.032 1.00 96.75 93 LEU A C 1
ATOM 730 O O . LEU A 1 93 ? -19.955 -12.811 19.660 1.00 96.75 93 LEU A O 1
ATOM 734 N N . LYS A 1 94 ? -20.505 -11.833 17.714 1.00 96.06 94 LYS A N 1
ATOM 735 C CA . LYS A 1 94 ? -20.348 -13.024 16.869 1.00 96.06 94 LYS A CA 1
ATOM 736 C C . LYS A 1 94 ? -19.849 -12.636 15.483 1.00 96.06 94 LYS A C 1
ATOM 738 O O . LYS A 1 94 ? -20.116 -11.539 15.003 1.00 96.06 94 LYS A O 1
ATOM 743 N N . GLY A 1 95 ? -19.191 -13.576 14.816 1.00 96.31 95 GLY A N 1
ATOM 744 C CA . GLY A 1 95 ? -18.788 -13.460 13.422 1.00 96.31 95 GLY A CA 1
ATOM 745 C C . GLY A 1 95 ? -17.539 -12.608 13.190 1.00 96.31 95 GLY A C 1
ATOM 746 O O . GLY A 1 95 ? -16.663 -12.477 14.044 1.00 96.31 95 GLY A O 1
ATOM 747 N N . ALA A 1 96 ? -17.442 -12.089 11.970 1.00 95.75 96 ALA A N 1
ATOM 748 C CA . ALA A 1 96 ? -16.325 -11.303 11.465 1.00 95.75 96 ALA A CA 1
ATOM 749 C C . ALA A 1 96 ? -16.523 -9.81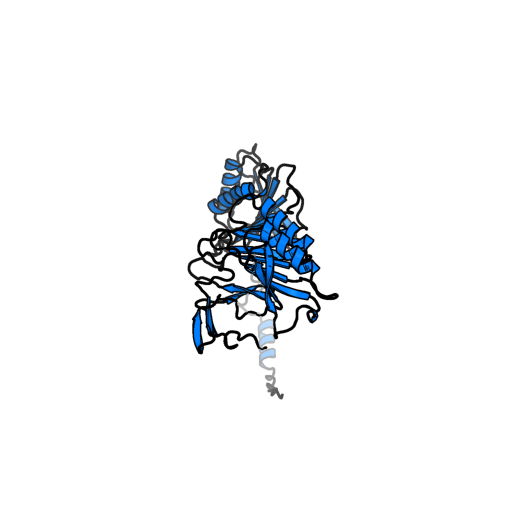5 11.799 1.00 95.75 96 ALA A C 1
ATOM 751 O O . ALA A 1 96 ? -17.258 -9.116 11.109 1.00 95.75 96 ALA A O 1
ATOM 752 N N . LEU A 1 97 ? -15.862 -9.345 12.855 1.00 96.38 97 LEU A N 1
ATOM 753 C CA . LEU A 1 97 ? -16.018 -7.996 13.389 1.00 96.38 97 LEU A CA 1
ATOM 754 C C . LEU A 1 97 ? -15.207 -6.962 12.600 1.00 96.38 97 LEU A C 1
ATOM 756 O O . LEU A 1 97 ? -14.040 -7.183 12.245 1.00 96.38 97 LEU A O 1
ATOM 760 N N . LYS A 1 98 ? -15.809 -5.787 12.413 1.00 94.88 98 LYS A N 1
ATOM 761 C CA . LYS A 1 98 ? -15.175 -4.552 11.957 1.00 94.88 98 LYS A CA 1
ATOM 762 C C . LYS A 1 98 ? -14.880 -3.653 13.157 1.00 94.88 98 LYS A C 1
ATOM 764 O O . LYS A 1 98 ? -15.781 -3.079 13.770 1.00 94.88 98 LYS A O 1
ATOM 769 N N . VAL A 1 99 ? -13.600 -3.506 13.468 1.00 95.69 99 VAL A N 1
ATOM 770 C CA . VAL A 1 99 ? -13.101 -2.840 14.671 1.00 95.69 99 VAL A CA 1
ATOM 771 C C . VAL A 1 99 ? -12.422 -1.523 14.299 1.00 95.69 99 VAL A C 1
ATOM 773 O O . VAL A 1 99 ? -11.593 -1.473 13.391 1.00 95.69 99 VAL A O 1
ATOM 776 N N . PHE A 1 100 ? -12.779 -0.451 15.003 1.00 94.56 100 PHE A N 1
ATOM 777 C CA . PHE A 1 100 ? -12.091 0.839 14.944 1.00 94.56 100 PHE A CA 1
ATOM 778 C C . PHE A 1 100 ? -11.173 1.006 16.152 1.00 94.56 100 PHE A C 1
ATOM 780 O O . PHE A 1 100 ? -11.580 0.691 17.269 1.00 94.56 100 PHE A O 1
ATOM 787 N N . VAL A 1 101 ? -9.976 1.544 15.944 1.00 94.69 101 VAL A N 1
ATOM 788 C CA . VAL A 1 101 ? -8.965 1.735 16.985 1.00 94.69 101 VAL A CA 1
ATOM 789 C C . VAL A 1 101 ? -8.471 3.174 16.955 1.00 94.69 101 VAL A C 1
ATOM 791 O O . VAL A 1 101 ? -7.981 3.643 15.928 1.00 94.69 101 VAL A O 1
ATOM 794 N N . LYS A 1 102 ? -8.566 3.857 18.097 1.00 93.38 102 LYS A N 1
ATOM 795 C CA . LYS A 1 102 ? -7.774 5.055 18.388 1.00 93.38 102 LYS A CA 1
ATOM 796 C C . LYS A 1 102 ? -6.450 4.585 18.972 1.00 93.38 102 LYS A C 1
ATOM 798 O O . LYS A 1 102 ? -6.427 4.095 20.098 1.00 93.38 102 LYS A O 1
ATOM 803 N N . ALA A 1 103 ? -5.407 4.641 18.161 1.00 93.44 103 ALA A N 1
ATOM 804 C CA . ALA A 1 103 ? -4.118 4.063 18.490 1.00 93.44 103 ALA A CA 1
ATOM 805 C C . ALA A 1 103 ? -3.231 5.029 19.278 1.00 93.44 103 ALA A C 1
ATOM 807 O O . ALA A 1 103 ? -3.474 6.236 19.287 1.00 93.44 103 ALA A O 1
ATOM 808 N N . GLU A 1 104 ? -2.180 4.479 19.879 1.00 92.06 104 GLU A N 1
ATOM 809 C CA . GLU A 1 104 ? -1.041 5.236 20.402 1.00 92.06 104 GLU A CA 1
ATOM 810 C C . GLU A 1 104 ? 0.214 4.882 19.585 1.00 92.06 104 GLU A C 1
ATOM 812 O O . GLU A 1 104 ? 0.228 5.067 18.364 1.00 92.06 104 GLU A O 1
ATOM 817 N N . GLY A 1 105 ? 1.268 4.365 20.220 1.00 91.25 105 GLY A N 1
ATOM 818 C CA . GLY A 1 105 ? 2.410 3.784 19.521 1.00 91.25 105 GLY A CA 1
ATOM 819 C C . GLY A 1 105 ? 2.089 2.423 18.898 1.00 91.25 105 GLY A C 1
ATOM 820 O O . GLY A 1 105 ? 1.061 1.798 19.192 1.00 91.25 105 GLY A O 1
ATOM 821 N N . TRP A 1 106 ? 2.952 1.998 17.973 1.00 91.06 106 TRP A N 1
ATOM 822 C CA . TRP A 1 106 ? 2.802 0.736 17.246 1.00 91.06 106 TRP A CA 1
ATOM 823 C C . TRP A 1 106 ? 2.750 -0.456 18.206 1.00 91.06 106 TRP A C 1
ATOM 825 O O . TRP A 1 106 ? 1.793 -1.231 18.174 1.00 91.06 106 TRP A O 1
ATOM 835 N N . ASP A 1 107 ? 3.743 -0.564 19.091 1.00 91.88 107 ASP A N 1
ATOM 836 C CA . ASP A 1 107 ? 3.912 -1.705 19.995 1.00 91.88 107 ASP A CA 1
ATOM 837 C C . ASP A 1 107 ? 2.785 -1.780 21.034 1.00 91.88 107 ASP A C 1
ATOM 839 O O . ASP A 1 107 ? 2.234 -2.854 21.294 1.00 91.88 107 ASP A O 1
ATOM 843 N N . GLU A 1 108 ? 2.383 -0.636 21.593 1.00 94.56 108 GLU A N 1
ATOM 844 C CA . GLU A 1 108 ? 1.265 -0.534 22.530 1.00 94.56 108 GLU A CA 1
ATOM 845 C C . GLU A 1 108 ? -0.039 -0.975 21.865 1.00 94.56 108 GLU A C 1
ATOM 847 O O . GLU A 1 108 ? -0.819 -1.740 22.440 1.00 94.56 108 GLU A O 1
ATOM 852 N N . THR A 1 109 ? -0.258 -0.543 20.622 1.00 95.06 109 THR A N 1
ATOM 853 C CA . THR A 1 109 ? -1.473 -0.879 19.880 1.00 95.06 109 THR A CA 1
ATOM 854 C C . THR A 1 109 ? -1.499 -2.347 19.465 1.00 95.06 109 THR A C 1
ATOM 856 O O . THR A 1 109 ? -2.549 -2.987 19.566 1.00 95.06 109 THR A O 1
ATOM 859 N N . GLU A 1 110 ? -0.366 -2.913 19.038 1.00 94.50 110 GLU A N 1
ATOM 860 C CA . GLU A 1 110 ? -0.254 -4.340 18.724 1.00 94.50 110 GLU A CA 1
ATOM 861 C C . GLU A 1 110 ? -0.545 -5.197 19.960 1.00 94.50 110 GLU A C 1
ATOM 863 O O . GLU A 1 110 ? -1.391 -6.096 19.907 1.00 94.50 110 GLU A O 1
ATOM 868 N N . LYS A 1 111 ? 0.071 -4.871 21.101 1.00 95.00 111 LYS A N 1
ATOM 869 C CA . LYS A 1 111 ? -0.171 -5.566 22.369 1.00 95.00 111 LYS A CA 1
ATOM 870 C C . LYS A 1 111 ? -1.637 -5.482 22.799 1.00 95.00 111 LYS A C 1
ATOM 872 O O . LYS A 1 111 ? -2.228 -6.507 23.147 1.00 95.00 111 LYS A O 1
ATOM 877 N N . MET A 1 112 ? -2.235 -4.293 22.742 1.00 97.06 112 MET A N 1
ATOM 878 C CA . MET A 1 112 ? -3.639 -4.083 23.100 1.00 97.06 112 MET A CA 1
ATOM 879 C C . MET A 1 112 ? -4.583 -4.903 22.207 1.00 97.06 112 MET A C 1
ATOM 881 O O . MET A 1 112 ? -5.521 -5.529 22.703 1.00 97.06 112 MET A O 1
ATOM 885 N N . LEU A 1 113 ? -4.321 -4.970 20.899 1.00 97.38 113 LEU A N 1
ATOM 886 C CA . LEU A 1 113 ? -5.141 -5.747 19.964 1.00 97.38 113 LEU A CA 1
ATOM 887 C C . LEU A 1 113 ? -5.026 -7.256 20.177 1.00 97.38 113 LEU A C 1
ATOM 889 O O . LEU A 1 113 ? -6.023 -7.965 20.021 1.00 97.38 113 LEU A O 1
ATOM 893 N N . HIS A 1 114 ? -3.848 -7.747 20.564 1.00 95.19 114 HIS A N 1
ATOM 894 C CA . HIS A 1 114 ? -3.683 -9.134 20.990 1.00 95.19 114 HIS A CA 1
ATOM 895 C C . HIS A 1 114 ? -4.523 -9.440 22.234 1.00 95.19 114 HIS A C 1
ATOM 897 O O . HIS A 1 114 ? -5.305 -10.386 22.217 1.00 95.19 114 HIS A O 1
ATOM 903 N N . GLN A 1 115 ? -4.465 -8.587 23.259 1.00 96.50 115 GLN A N 1
ATOM 904 C CA . GLN A 1 115 ? -5.301 -8.742 24.453 1.00 96.50 115 GLN A CA 1
ATOM 905 C C . GLN A 1 115 ? -6.798 -8.678 24.125 1.00 96.50 115 GLN A C 1
ATOM 907 O O . GLN A 1 115 ? -7.581 -9.467 24.648 1.00 96.50 115 GLN A O 1
ATOM 912 N N . PHE A 1 116 ? -7.213 -7.773 23.231 1.00 97.44 116 PHE A N 1
ATOM 913 C CA . PHE A 1 116 ? -8.605 -7.691 22.796 1.00 97.44 116 PHE A CA 1
ATOM 914 C C . PHE A 1 116 ? -9.057 -8.971 22.082 1.00 97.44 116 PHE A C 1
ATOM 916 O O . PHE A 1 116 ? -10.154 -9.464 22.336 1.00 97.44 116 PHE A O 1
ATOM 923 N N . LYS A 1 117 ? -8.208 -9.534 21.214 1.00 95.88 117 LYS A N 1
ATOM 924 C CA . LYS A 1 117 ? -8.473 -10.807 20.532 1.00 95.88 117 LYS A CA 1
ATOM 925 C C . LYS A 1 117 ? -8.689 -11.948 21.532 1.00 95.88 117 LYS A C 1
ATOM 927 O O . LYS A 1 117 ? -9.586 -12.756 21.312 1.00 95.88 117 LYS A O 1
ATOM 932 N N . ASP A 1 118 ? -7.923 -11.980 22.620 1.00 94.81 118 ASP A N 1
ATOM 933 C CA . ASP A 1 118 ? -7.988 -13.044 23.630 1.00 94.81 118 ASP A CA 1
ATOM 934 C C . ASP A 1 118 ? -9.251 -12.985 24.506 1.00 94.81 118 ASP A C 1
ATOM 936 O O . ASP A 1 118 ? -9.674 -14.006 25.047 1.00 94.81 118 ASP A O 1
ATOM 940 N N . ILE A 1 119 ? -9.891 -11.814 24.627 1.00 95.81 119 ILE A N 1
ATOM 941 C CA . ILE A 1 119 ? -11.141 -11.646 25.393 1.00 95.81 119 ILE A CA 1
ATOM 942 C C . ILE A 1 119 ? -12.412 -11.742 24.534 1.00 95.81 119 ILE A C 1
ATOM 944 O O . ILE A 1 119 ? -13.520 -11.621 25.067 1.00 95.81 119 ILE A O 1
ATOM 948 N N . LEU A 1 120 ? -12.289 -11.918 23.213 1.00 97.06 120 LEU A N 1
ATOM 949 C CA . LEU A 1 120 ? -13.449 -12.075 22.334 1.00 97.06 120 LEU A CA 1
ATOM 950 C C . LEU A 1 120 ? -14.198 -13.386 22.637 1.00 97.06 120 LEU A C 1
ATOM 952 O O . LEU A 1 120 ? -13.575 -14.416 22.898 1.00 97.06 120 LEU A O 1
ATOM 956 N N . PRO A 1 121 ? -15.543 -13.388 22.575 1.00 96.94 121 PRO A N 1
ATOM 957 C CA . PRO A 1 121 ? -16.318 -14.608 22.761 1.00 96.94 121 PRO A CA 1
ATOM 958 C C . PRO A 1 121 ? -16.048 -15.625 21.646 1.00 96.94 121 PRO A C 1
ATOM 960 O O . PRO A 1 121 ? -15.704 -15.279 20.511 1.00 96.94 121 PRO A O 1
ATOM 963 N N . SER A 1 122 ? -16.284 -16.901 21.957 1.00 94.25 122 SER A N 1
ATOM 964 C CA . SER A 1 122 ? -16.171 -17.980 20.975 1.00 94.25 122 SER A CA 1
ATOM 965 C C . SER A 1 122 ? -17.093 -17.727 19.777 1.00 94.25 122 SER A C 1
ATOM 967 O O . SER A 1 122 ? -18.290 -17.480 19.931 1.00 94.25 122 SER A O 1
ATOM 969 N N . GLY A 1 123 ? -16.520 -17.768 18.574 1.00 93.81 123 GLY A N 1
ATOM 970 C CA . GLY A 1 123 ? -17.222 -17.479 17.324 1.00 93.81 123 GLY A CA 1
ATOM 971 C C . GLY A 1 123 ? -17.162 -16.018 16.869 1.00 93.81 123 GLY A C 1
ATOM 972 O O . GLY A 1 123 ? -17.694 -15.721 15.801 1.00 93.81 123 GLY A O 1
ATOM 973 N N . ALA A 1 124 ? -16.515 -15.118 17.615 1.00 97.31 124 ALA A N 1
ATOM 974 C CA . ALA A 1 124 ? -16.162 -13.776 17.152 1.00 97.31 124 ALA A CA 1
ATOM 975 C C . ALA A 1 124 ? -14.687 -13.704 16.723 1.00 97.31 124 ALA A C 1
ATOM 977 O O . ALA A 1 124 ? -13.820 -14.368 17.284 1.00 97.31 124 ALA A O 1
ATOM 978 N N . SER A 1 125 ? -14.389 -12.888 15.713 1.00 96.31 125 SER A N 1
ATOM 979 C CA . SER A 1 125 ? -13.025 -12.674 15.222 1.00 96.31 125 SER A CA 1
ATOM 980 C C . SER A 1 125 ? -12.864 -11.274 14.652 1.00 96.31 125 SER A C 1
ATOM 982 O O . SER A 1 125 ? -13.809 -10.706 14.112 1.00 96.31 125 SER A O 1
ATOM 984 N N . ILE A 1 126 ? -11.658 -10.719 14.734 1.00 95.69 126 ILE A N 1
ATOM 985 C CA . ILE A 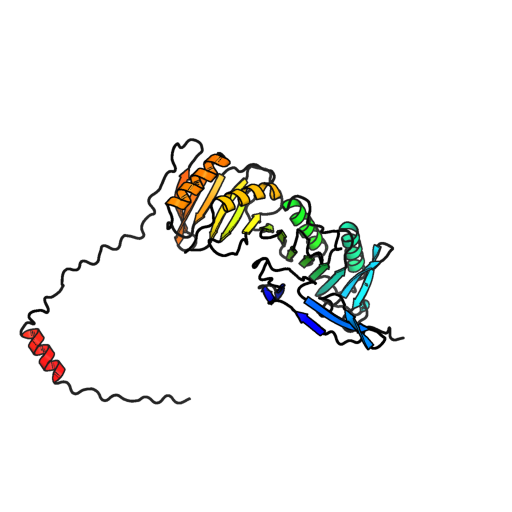1 126 ? -11.334 -9.452 14.082 1.00 95.69 126 ILE A CA 1
ATOM 986 C C . ILE A 1 126 ? -11.122 -9.730 12.589 1.00 95.69 126 ILE A C 1
ATOM 988 O O . ILE A 1 126 ? -10.196 -10.447 12.216 1.00 95.69 126 ILE A O 1
ATOM 992 N N . ALA A 1 127 ? -11.973 -9.176 11.727 1.00 93.62 127 ALA A N 1
ATOM 993 C CA . ALA A 1 127 ? -11.856 -9.343 10.277 1.00 93.62 127 ALA A CA 1
ATOM 994 C C . ALA A 1 127 ? -11.372 -8.073 9.574 1.00 93.62 127 ALA A C 1
ATOM 996 O O . ALA A 1 127 ? -10.601 -8.155 8.614 1.00 93.62 127 ALA A O 1
ATOM 997 N N . HIS A 1 128 ? -11.793 -6.910 10.070 1.00 93.94 128 HIS A N 1
ATOM 998 C CA . HIS A 1 128 ? -11.405 -5.610 9.538 1.00 93.94 128 HIS A CA 1
ATOM 999 C C . HIS A 1 128 ? -10.967 -4.695 10.674 1.00 93.94 128 HIS A C 1
ATOM 1001 O O . HIS A 1 128 ? -11.722 -4.469 11.617 1.00 93.94 128 HIS A O 1
ATOM 1007 N N . LEU A 1 129 ? -9.769 -4.140 10.552 1.00 94.56 129 LEU A N 1
ATOM 1008 C CA . LEU A 1 129 ? -9.218 -3.143 11.453 1.00 94.56 129 LEU A CA 1
ATOM 1009 C C . LEU A 1 129 ? -9.116 -1.815 10.729 1.00 94.56 129 LEU A C 1
ATOM 1011 O O . LEU A 1 129 ? -8.531 -1.725 9.651 1.00 94.56 129 LEU A O 1
ATOM 1015 N N . ASN A 1 130 ? -9.669 -0.784 11.350 1.00 93.00 130 ASN A N 1
ATOM 1016 C CA . ASN A 1 130 ? -9.403 0.590 10.982 1.00 93.00 130 ASN A CA 1
ATOM 1017 C C . ASN A 1 130 ? -8.715 1.288 12.153 1.00 93.00 130 ASN A C 1
ATOM 1019 O O . ASN A 1 130 ? -9.310 1.456 13.215 1.00 93.00 130 ASN A O 1
ATOM 1023 N N . ILE A 1 131 ? -7.464 1.664 11.944 1.00 93.19 131 ILE A N 1
ATOM 1024 C CA . ILE A 1 131 ? -6.577 2.226 12.944 1.00 93.19 131 ILE A CA 1
ATOM 1025 C C . ILE A 1 131 ? -6.340 3.687 12.589 1.00 93.19 131 ILE A C 1
ATOM 1027 O O . ILE A 1 131 ? -5.888 4.007 11.488 1.00 93.19 131 ILE A O 1
ATOM 1031 N N . LYS A 1 132 ? -6.665 4.562 13.535 1.00 91.06 132 LYS A N 1
ATOM 1032 C CA . LYS A 1 132 ? -6.376 5.988 13.482 1.00 91.06 132 LYS A CA 1
ATOM 1033 C C . LYS A 1 132 ? -5.176 6.271 14.380 1.00 91.06 132 LYS A C 1
ATOM 1035 O O . LYS A 1 132 ? -5.277 6.050 15.589 1.00 91.06 132 LYS A O 1
ATOM 1040 N N . THR A 1 133 ? -4.065 6.719 13.802 1.00 89.62 133 THR A N 1
ATOM 1041 C CA . THR A 1 133 ? -2.839 7.026 14.551 1.00 89.62 133 THR A CA 1
ATOM 1042 C C . THR A 1 133 ? -2.926 8.395 15.238 1.00 89.62 133 THR A C 1
ATOM 1044 O O . THR A 1 133 ? -3.724 9.246 14.823 1.00 89.62 133 THR A O 1
ATOM 1047 N N . PRO A 1 134 ? -2.128 8.640 16.294 1.00 84.25 134 PRO A N 1
ATOM 1048 C CA . PRO A 1 134 ? -1.991 9.968 16.884 1.00 84.25 134 PRO A CA 1
ATOM 1049 C C . PRO A 1 134 ? -1.470 10.991 15.870 1.00 84.25 134 PRO A C 1
ATOM 1051 O O . PRO A 1 134 ? -0.702 10.648 14.972 1.00 84.25 134 PRO A O 1
ATOM 1054 N N . LYS A 1 135 ? -1.839 12.265 16.061 1.00 77.12 135 LYS A N 1
ATOM 1055 C CA . LYS A 1 135 ? -1.455 13.372 15.169 1.00 77.12 135 LYS A CA 1
ATOM 1056 C C . LYS A 1 135 ? 0.063 13.467 14.959 1.00 77.12 135 LYS A C 1
ATOM 1058 O O . LYS A 1 135 ? 0.508 13.660 13.834 1.00 77.12 135 LYS A O 1
ATOM 1063 N N . ASP A 1 136 ? 0.829 13.264 16.027 1.00 76.31 136 ASP A N 1
ATOM 1064 C CA . ASP A 1 136 ? 2.287 13.421 16.032 1.00 76.31 136 ASP A CA 1
ATOM 1065 C C . ASP A 1 136 ? 3.033 12.086 15.849 1.00 76.31 136 ASP A C 1
ATOM 1067 O O . ASP A 1 136 ? 4.239 12.009 16.070 1.00 76.31 136 ASP A O 1
ATOM 1071 N N . ASN A 1 137 ? 2.323 11.013 15.481 1.00 76.44 137 ASN A N 1
ATOM 1072 C CA . ASN A 1 137 ? 2.896 9.675 15.353 1.00 76.44 137 ASN A CA 1
ATOM 1073 C C . ASN A 1 137 ? 2.342 8.945 14.122 1.00 76.44 137 ASN A C 1
ATOM 1075 O O . ASN A 1 137 ? 1.496 8.055 14.223 1.00 76.44 137 ASN A O 1
ATOM 1079 N N . ASP A 1 138 ? 2.820 9.339 12.943 1.00 78.69 138 ASP A N 1
ATOM 1080 C CA . ASP A 1 138 ? 2.611 8.583 11.710 1.00 78.69 138 ASP A CA 1
ATOM 1081 C C . ASP A 1 138 ? 3.580 7.392 11.678 1.00 78.69 138 ASP A C 1
ATOM 1083 O O . ASP A 1 138 ? 4.767 7.533 11.373 1.00 78.69 138 ASP A O 1
ATOM 1087 N N . TRP A 1 139 ? 3.052 6.205 11.986 1.00 87.44 139 TRP A N 1
ATOM 1088 C CA . TRP A 1 139 ? 3.806 4.949 12.051 1.00 87.44 139 TRP A CA 1
ATOM 1089 C C . TRP A 1 139 ? 4.596 4.622 10.779 1.00 87.44 139 TRP A C 1
ATOM 1091 O O . TRP A 1 139 ? 5.539 3.832 10.829 1.00 87.44 139 TRP A O 1
ATOM 1101 N N . PHE A 1 140 ? 4.217 5.199 9.636 1.00 86.75 140 PHE A N 1
ATOM 1102 C CA . PHE A 1 140 ? 4.825 4.913 8.342 1.00 86.75 140 PHE A CA 1
ATOM 1103 C C . PHE A 1 140 ? 5.501 6.134 7.704 1.00 86.75 140 PHE A C 1
ATOM 1105 O O . PHE A 1 140 ? 5.984 6.029 6.570 1.00 86.75 140 PHE A O 1
ATOM 1112 N N . ALA A 1 141 ? 5.614 7.264 8.410 1.00 80.38 141 ALA A N 1
ATOM 1113 C CA . ALA A 1 141 ? 6.312 8.440 7.889 1.00 80.38 141 ALA A CA 1
ATOM 1114 C C . ALA A 1 141 ? 7.786 8.126 7.592 1.00 80.38 141 ALA A C 1
ATOM 1116 O O . ALA A 1 141 ? 8.269 8.351 6.482 1.00 80.38 141 ALA A O 1
ATOM 1117 N N . GLN A 1 142 ? 8.490 7.513 8.548 1.00 77.00 142 GLN A N 1
ATOM 1118 C CA . GLN A 1 142 ? 9.936 7.293 8.468 1.00 77.00 142 GLN A CA 1
ATOM 1119 C C . GLN A 1 142 ? 10.316 5.840 8.169 1.00 77.00 142 GLN A C 1
ATOM 1121 O O . GLN A 1 142 ? 9.687 4.894 8.646 1.00 77.00 142 GLN A O 1
ATOM 1126 N N . GLY A 1 143 ? 11.392 5.667 7.399 1.00 78.44 143 GLY A N 1
ATOM 1127 C CA . GLY A 1 143 ? 11.973 4.366 7.069 1.00 78.44 143 GLY A CA 1
ATOM 1128 C C . GLY A 1 143 ? 11.689 3.879 5.646 1.00 78.44 143 GLY A C 1
ATOM 1129 O O . GLY A 1 143 ? 10.941 4.486 4.879 1.00 78.44 143 GLY A O 1
ATOM 1130 N N . ASN A 1 144 ? 12.326 2.757 5.307 1.00 86.19 144 ASN A N 1
ATOM 1131 C CA . ASN A 1 144 ? 12.229 2.091 4.008 1.00 86.19 144 ASN A CA 1
ATOM 1132 C C . ASN A 1 144 ? 10.842 1.425 3.841 1.00 86.19 144 ASN A C 1
ATOM 1134 O O . ASN A 1 144 ? 10.382 0.691 4.721 1.00 86.19 144 ASN A O 1
ATOM 1138 N N . ALA A 1 145 ? 10.196 1.642 2.693 1.00 89.50 145 ALA A N 1
ATOM 1139 C CA . ALA A 1 145 ? 8.881 1.112 2.340 1.00 89.50 145 ALA A CA 1
ATOM 1140 C C . ALA A 1 145 ? 8.805 -0.429 2.360 1.00 89.50 145 ALA A C 1
ATOM 1142 O O . ALA A 1 145 ? 7.754 -0.991 2.677 1.00 89.50 145 ALA A O 1
ATOM 1143 N N . LEU A 1 146 ? 9.901 -1.139 2.080 1.00 90.38 146 LEU A N 1
ATOM 1144 C CA . LEU A 1 146 ? 9.979 -2.594 2.225 1.00 90.38 146 LEU A CA 1
ATOM 1145 C C . LEU A 1 146 ? 9.715 -3.019 3.670 1.00 90.38 146 LEU A C 1
ATOM 1147 O O . LEU A 1 146 ? 8.800 -3.799 3.921 1.00 90.38 146 LEU A O 1
ATOM 1151 N N . GLN A 1 147 ? 10.463 -2.462 4.623 1.00 90.31 147 GLN A N 1
ATOM 1152 C CA . GLN A 1 147 ? 10.295 -2.796 6.037 1.00 90.31 147 GLN A CA 1
ATOM 1153 C C . GLN A 1 147 ? 8.897 -2.407 6.526 1.00 90.31 147 GLN A C 1
ATOM 1155 O O . GLN A 1 147 ? 8.244 -3.161 7.241 1.00 90.31 147 GLN A O 1
ATOM 1160 N N . GLN A 1 148 ? 8.407 -1.243 6.103 1.00 91.94 148 GLN A N 1
ATOM 1161 C CA . GLN A 1 148 ? 7.078 -0.763 6.470 1.00 91.94 148 GLN A CA 1
ATOM 1162 C C . GLN A 1 148 ? 5.963 -1.692 5.967 1.00 91.94 148 GLN A C 1
ATOM 1164 O O . GLN A 1 148 ? 5.069 -2.063 6.731 1.00 91.94 148 GLN A O 1
ATOM 1169 N N . THR A 1 149 ? 6.025 -2.119 4.701 1.00 92.38 149 THR A N 1
ATOM 1170 C CA . THR A 1 149 ? 5.047 -3.069 4.149 1.00 92.38 149 THR A CA 1
ATOM 1171 C C . THR A 1 149 ? 5.140 -4.440 4.816 1.00 92.38 149 THR A C 1
ATOM 1173 O O . THR A 1 149 ? 4.105 -5.058 5.058 1.00 92.38 149 THR A O 1
ATOM 1176 N N . GLN A 1 150 ? 6.341 -4.902 5.177 1.00 90.94 150 GLN A N 1
ATOM 1177 C CA . GLN A 1 150 ? 6.544 -6.134 5.947 1.00 90.94 150 GLN A CA 1
ATOM 1178 C C . GLN A 1 150 ? 5.952 -6.049 7.353 1.00 90.94 150 GLN A C 1
ATOM 1180 O O . GLN A 1 150 ? 5.253 -6.970 7.768 1.00 90.94 150 GLN A O 1
ATOM 1185 N N . ASN A 1 151 ? 6.186 -4.947 8.067 1.00 91.69 151 ASN A N 1
ATOM 1186 C CA . ASN A 1 151 ? 5.638 -4.728 9.404 1.00 91.69 151 ASN A CA 1
ATOM 1187 C C . ASN A 1 151 ? 4.110 -4.778 9.375 1.00 91.69 151 ASN A C 1
ATOM 1189 O O . ASN A 1 151 ? 3.502 -5.510 10.154 1.00 91.69 151 ASN A O 1
ATOM 1193 N N . LEU A 1 152 ? 3.491 -4.074 8.423 1.00 93.50 152 LEU A N 1
ATOM 1194 C CA . LEU A 1 152 ? 2.040 -4.068 8.268 1.00 93.50 152 LEU A CA 1
ATOM 1195 C C . LEU A 1 152 ? 1.475 -5.429 7.825 1.00 93.50 152 LEU A C 1
ATOM 1197 O O . LEU A 1 152 ? 0.421 -5.837 8.319 1.00 93.50 152 LEU A O 1
ATOM 1201 N N . ASP A 1 153 ? 2.164 -6.149 6.934 1.00 93.06 153 ASP A N 1
ATOM 1202 C CA . ASP A 1 153 ? 1.756 -7.502 6.535 1.00 93.06 153 ASP A CA 1
ATOM 1203 C C . ASP A 1 153 ? 1.807 -8.473 7.717 1.00 93.06 153 ASP A C 1
ATOM 1205 O O . ASP A 1 153 ? 0.833 -9.175 7.985 1.00 93.06 153 ASP A O 1
ATOM 1209 N N . ASN A 1 154 ? 2.908 -8.457 8.473 1.00 91.75 154 ASN A N 1
ATOM 1210 C CA . ASN A 1 154 ? 3.100 -9.295 9.652 1.00 91.75 154 ASN A CA 1
ATOM 1211 C C . ASN A 1 154 ? 2.047 -8.996 10.724 1.00 91.75 154 ASN A C 1
ATOM 1213 O O . ASN A 1 154 ? 1.413 -9.919 11.236 1.00 91.75 154 ASN A O 1
ATOM 1217 N N . PHE A 1 155 ? 1.821 -7.717 11.021 1.00 92.62 155 PHE A N 1
ATOM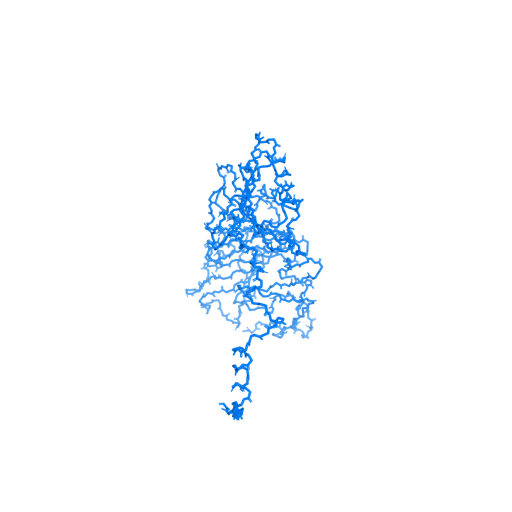 1218 C CA . PHE A 1 155 ? 0.807 -7.263 11.969 1.00 92.62 155 PHE A CA 1
ATOM 1219 C C . PHE A 1 155 ? -0.594 -7.759 11.588 1.00 92.62 155 PHE A C 1
ATOM 1221 O O . PHE A 1 155 ? -1.269 -8.437 12.367 1.00 92.62 155 PHE A O 1
ATOM 1228 N N . GLY A 1 156 ? -1.021 -7.505 10.348 1.00 91.50 156 GLY A N 1
ATOM 1229 C CA . GLY A 1 156 ? -2.326 -7.956 9.869 1.00 91.50 156 GLY A CA 1
ATOM 1230 C C . GLY A 1 156 ? -2.440 -9.479 9.743 1.00 91.50 156 GLY A C 1
ATOM 1231 O O . GLY A 1 156 ? -3.520 -10.037 9.954 1.00 91.50 156 GLY A O 1
ATOM 1232 N N . GLY A 1 157 ? -1.334 -10.162 9.438 1.00 91.50 157 GLY A N 1
ATOM 1233 C CA . GLY A 1 157 ? -1.231 -11.617 9.366 1.00 91.50 157 GLY A CA 1
ATOM 1234 C C . GLY A 1 157 ? -1.437 -12.293 10.724 1.00 91.50 157 GLY A C 1
ATOM 1235 O O . GLY A 1 157 ? -2.267 -13.195 10.828 1.00 91.50 157 GLY A O 1
ATOM 1236 N N . ARG A 1 158 ? -0.777 -11.808 11.788 1.00 90.88 158 ARG A N 1
ATOM 1237 C CA . ARG A 1 158 ? -0.938 -12.311 13.175 1.00 90.88 158 ARG A CA 1
ATOM 1238 C C . ARG A 1 158 ? -2.377 -12.180 13.689 1.00 90.88 158 ARG A C 1
ATOM 1240 O O . ARG A 1 158 ? -2.869 -13.021 14.452 1.00 90.88 158 ARG A O 1
ATOM 1247 N N . LEU A 1 159 ? -3.071 -11.132 13.251 1.00 89.44 159 LEU A N 1
ATOM 1248 C CA . LEU A 1 159 ? -4.475 -10.883 13.581 1.00 89.44 159 LEU A CA 1
ATOM 1249 C C . LEU A 1 159 ? -5.453 -11.573 12.615 1.00 89.44 159 LEU A C 1
ATOM 1251 O O . LEU A 1 159 ? -6.639 -11.659 12.920 1.00 89.44 159 LEU A O 1
ATOM 1255 N N . ASN A 1 160 ? -4.970 -12.102 11.484 1.00 90.88 160 ASN A N 1
ATOM 1256 C CA . ASN A 1 160 ? -5.778 -12.611 10.373 1.00 90.88 160 ASN A CA 1
ATOM 1257 C C . ASN A 1 160 ? -6.863 -11.609 9.913 1.00 90.88 160 ASN A C 1
ATOM 1259 O O . ASN A 1 160 ? -7.999 -11.986 9.605 1.00 90.88 160 ASN A O 1
ATOM 1263 N N . ALA A 1 161 ? -6.514 -10.323 9.857 1.00 92.19 161 ALA A N 1
ATOM 1264 C CA . ALA A 1 161 ? -7.445 -9.224 9.606 1.00 92.19 161 ALA A CA 1
ATOM 1265 C C . ALA A 1 161 ? -6.978 -8.344 8.443 1.00 92.19 161 ALA A C 1
ATOM 1267 O O . ALA A 1 161 ? -5.781 -8.133 8.249 1.00 92.19 161 ALA A O 1
ATOM 1268 N N . SER A 1 162 ? -7.919 -7.797 7.674 1.00 93.81 162 SER A N 1
ATOM 1269 C CA . SER A 1 162 ? -7.597 -6.683 6.776 1.00 93.81 162 SER A CA 1
ATOM 1270 C C . SER A 1 162 ? -7.373 -5.434 7.620 1.00 93.81 162 SER A C 1
ATOM 1272 O O . SER A 1 162 ? -8.159 -5.173 8.528 1.00 93.81 162 SER A O 1
ATOM 1274 N N . VAL A 1 163 ? -6.328 -4.667 7.335 1.00 94.31 163 VAL A N 1
ATOM 1275 C CA . VAL A 1 163 ? -5.931 -3.509 8.142 1.00 94.31 163 VAL A CA 1
ATOM 1276 C C . VAL A 1 163 ? -5.922 -2.263 7.276 1.00 94.31 163 VAL A C 1
ATOM 1278 O O . VAL A 1 163 ? -5.434 -2.282 6.148 1.00 94.31 163 VAL A O 1
ATOM 1281 N N . VAL A 1 164 ? -6.442 -1.172 7.816 1.00 92.56 164 VAL A N 1
ATOM 1282 C CA . VAL A 1 164 ? -6.265 0.177 7.291 1.00 92.56 164 VAL A CA 1
ATOM 1283 C C . VAL A 1 164 ? -5.722 1.039 8.417 1.00 92.56 164 VAL A C 1
ATOM 1285 O O . VAL A 1 164 ? -6.323 1.088 9.485 1.00 92.56 164 VAL A O 1
ATOM 1288 N N . VAL A 1 165 ? -4.602 1.705 8.174 1.00 92.19 165 VAL A N 1
ATOM 1289 C CA . VAL A 1 165 ? -3.965 2.662 9.076 1.00 92.19 165 VAL A CA 1
ATOM 1290 C C . VAL A 1 165 ? -3.981 4.025 8.399 1.00 92.19 165 VAL A C 1
ATOM 1292 O O . VAL A 1 165 ? -3.677 4.127 7.209 1.00 92.19 165 VAL A O 1
ATOM 1295 N N . HIS A 1 166 ? -4.367 5.055 9.141 1.00 88.19 166 HIS A N 1
ATOM 1296 C CA . HIS A 1 166 ? -4.399 6.432 8.662 1.00 88.19 166 HIS A CA 1
ATOM 1297 C C . HIS A 1 166 ? -4.146 7.405 9.811 1.00 88.19 166 HIS A C 1
ATOM 1299 O O . HIS A 1 166 ? -4.488 7.111 10.960 1.00 88.19 166 HIS A O 1
ATOM 1305 N N . SER A 1 167 ? -3.573 8.559 9.482 1.00 80.50 167 SER A N 1
ATOM 1306 C CA . SER A 1 167 ? -3.405 9.675 10.409 1.00 80.50 167 SER A CA 1
ATOM 1307 C C . SER A 1 167 ? -4.554 10.673 10.257 1.00 80.50 167 SER A C 1
ATOM 1309 O O . SER A 1 167 ? -5.159 10.783 9.194 1.00 80.50 167 SER A O 1
ATOM 1311 N N . ASP A 1 168 ? -4.858 11.400 11.332 1.00 69.94 168 ASP A N 1
ATOM 1312 C CA . ASP A 1 168 ? -5.733 12.585 11.285 1.00 69.94 168 ASP A CA 1
ATOM 1313 C C . ASP A 1 168 ? -4.957 13.875 10.997 1.00 69.94 168 ASP A C 1
ATOM 1315 O O . ASP A 1 168 ? -5.540 14.957 10.967 1.00 69.94 168 ASP A O 1
ATOM 1319 N N . SER A 1 169 ? -3.628 13.784 10.903 1.00 70.75 169 SER A N 1
ATOM 1320 C CA . SER A 1 169 ? -2.786 14.941 10.642 1.00 70.75 169 SER A CA 1
ATOM 1321 C C . SER A 1 169 ? -2.855 15.303 9.165 1.00 70.75 169 SER A C 1
ATOM 1323 O O . SER A 1 169 ? -2.550 14.479 8.307 1.00 70.75 169 SER A O 1
ATOM 1325 N N . GLU A 1 170 ? -3.213 16.552 8.875 1.00 70.38 170 GLU A N 1
ATOM 1326 C CA . GLU A 1 170 ? -3.134 17.114 7.521 1.00 70.38 170 GLU A CA 1
ATOM 1327 C C . GLU A 1 170 ? -1.679 17.191 7.022 1.00 70.38 170 GLU A C 1
ATOM 1329 O O . GLU A 1 170 ? -1.447 17.174 5.820 1.00 70.38 170 GLU A O 1
ATOM 1334 N N . ASP A 1 171 ? -0.707 17.182 7.942 1.00 71.38 171 ASP A N 1
ATOM 1335 C CA . ASP A 1 171 ? 0.731 17.167 7.645 1.00 71.38 171 ASP A CA 1
ATOM 1336 C C . ASP A 1 171 ? 1.309 15.738 7.559 1.00 71.38 171 ASP A C 1
ATOM 1338 O O . ASP A 1 171 ? 2.529 15.552 7.526 1.00 71.38 171 ASP A O 1
ATOM 1342 N N . ALA A 1 172 ? 0.462 14.700 7.597 1.00 71.19 172 ALA A N 1
ATOM 1343 C CA . ALA A 1 172 ? 0.924 13.316 7.546 1.00 71.19 172 ALA A CA 1
ATOM 1344 C C . ALA A 1 172 ? 1.606 13.009 6.207 1.00 71.19 172 ALA A C 1
ATOM 1346 O O . ALA A 1 172 ? 1.040 13.220 5.135 1.00 71.19 172 ALA A O 1
ATOM 1347 N N . GLN A 1 173 ? 2.811 12.439 6.271 1.00 75.44 173 GLN A N 1
ATOM 1348 C CA . GLN A 1 173 ? 3.535 12.013 5.072 1.00 75.44 173 GLN A CA 1
ATOM 1349 C C . GLN A 1 173 ? 2.893 10.779 4.433 1.00 75.44 173 GLN A C 1
ATOM 1351 O O . GLN A 1 173 ? 2.986 10.597 3.217 1.00 75.44 173 GLN A O 1
ATOM 1356 N N . VAL A 1 174 ? 2.252 9.928 5.242 1.00 82.81 174 VAL A N 1
ATOM 1357 C CA . VAL A 1 174 ? 1.490 8.772 4.774 1.00 82.81 174 VAL A CA 1
ATOM 1358 C C . VAL A 1 174 ? 0.002 9.048 4.892 1.00 82.81 174 VAL A C 1
ATOM 1360 O O . VAL A 1 174 ? -0.560 9.116 5.983 1.00 82.81 174 VAL A O 1
ATOM 1363 N N . SER A 1 175 ? -0.666 9.130 3.745 1.00 79.06 175 SER A N 1
ATOM 1364 C CA . SER A 1 175 ? -2.112 9.345 3.697 1.00 79.06 175 SER A CA 1
ATOM 1365 C C . SER A 1 175 ? -2.866 8.104 4.174 1.00 79.06 175 SER A C 1
ATOM 1367 O O . SER A 1 175 ? -3.845 8.194 4.915 1.00 79.06 175 SER A O 1
ATOM 1369 N N . VAL A 1 176 ? -2.420 6.918 3.742 1.00 86.56 176 VAL A N 1
ATOM 1370 C CA . VAL A 1 176 ? -3.016 5.645 4.153 1.00 86.56 176 VAL A CA 1
ATOM 1371 C C . VAL A 1 176 ? -2.052 4.478 3.944 1.00 86.56 176 VAL A C 1
ATOM 1373 O O . VAL A 1 176 ? -1.349 4.394 2.934 1.00 86.56 176 VAL A O 1
ATOM 1376 N N . ALA A 1 177 ? -2.072 3.526 4.873 1.00 91.50 177 ALA A N 1
ATOM 1377 C CA . ALA A 1 177 ? -1.413 2.235 4.735 1.00 91.50 177 ALA A CA 1
ATOM 1378 C C . ALA A 1 177 ? -2.436 1.112 4.909 1.00 91.50 177 ALA A C 1
ATOM 1380 O O . ALA A 1 177 ? -3.252 1.128 5.829 1.00 91.50 177 ALA A O 1
ATOM 1381 N N . THR A 1 178 ? -2.454 0.144 3.998 1.00 92.19 178 THR A N 1
ATOM 1382 C CA . THR A 1 178 ? -3.519 -0.860 3.939 1.00 92.19 178 THR A CA 1
ATOM 1383 C C . THR A 1 178 ? -2.972 -2.238 3.654 1.00 92.19 178 THR A C 1
ATOM 1385 O O . THR A 1 178 ? -2.073 -2.384 2.833 1.00 92.19 178 THR A O 1
ATOM 1388 N N . ARG A 1 179 ? -3.541 -3.240 4.315 1.00 92.50 179 ARG A N 1
ATOM 1389 C CA . ARG A 1 179 ? -3.241 -4.654 4.136 1.00 92.50 179 ARG A CA 1
ATOM 1390 C C . ARG A 1 179 ? -4.533 -5.405 3.902 1.00 92.50 179 ARG A C 1
ATOM 1392 O O . ARG A 1 179 ? -5.408 -5.435 4.765 1.00 92.50 179 ARG A O 1
ATOM 1399 N N . GLU A 1 180 ? -4.646 -6.015 2.739 1.00 89.00 180 GLU A N 1
ATOM 1400 C CA . GLU A 1 180 ? -5.734 -6.925 2.416 1.00 89.00 180 GLU A CA 1
ATOM 1401 C C . GLU A 1 180 ? -5.468 -8.308 3.022 1.00 89.00 180 GLU A C 1
ATOM 1403 O O . GLU A 1 180 ? -4.327 -8.698 3.283 1.00 89.00 180 GLU A O 1
ATOM 1408 N N . ARG A 1 181 ? -6.532 -9.085 3.255 1.00 79.38 181 ARG A N 1
ATOM 1409 C CA . ARG A 1 181 ? -6.399 -10.417 3.867 1.00 79.38 181 ARG A CA 1
ATOM 1410 C C . ARG A 1 181 ? -5.541 -11.386 3.046 1.00 79.38 181 ARG A C 1
ATOM 1412 O O . ARG A 1 181 ? -4.887 -12.242 3.632 1.00 79.38 181 ARG A O 1
ATOM 1419 N N . ASN A 1 182 ? -5.526 -11.208 1.726 1.00 74.06 182 ASN A N 1
ATOM 1420 C CA . ASN A 1 182 ? -4.705 -11.925 0.741 1.00 74.06 182 ASN A CA 1
ATOM 1421 C C . ASN A 1 182 ? -3.227 -11.456 0.706 1.00 74.06 182 ASN A C 1
ATOM 1423 O O . ASN A 1 182 ? -2.508 -11.808 -0.223 1.00 74.06 182 ASN A O 1
ATOM 1427 N N . SER A 1 183 ? -2.782 -10.667 1.694 1.00 73.88 183 SER A N 1
ATOM 1428 C CA . SER A 1 183 ? -1.409 -10.160 1.850 1.00 73.88 183 SER A CA 1
ATOM 1429 C C . SER A 1 183 ? -0.934 -9.146 0.808 1.00 73.88 183 SER A C 1
ATOM 1431 O O . SER A 1 183 ? 0.258 -8.843 0.743 1.00 73.88 183 SER A O 1
ATOM 1433 N N . ARG A 1 184 ? -1.847 -8.527 0.049 1.00 90.12 184 ARG A N 1
ATOM 1434 C CA . ARG A 1 184 ? -1.509 -7.293 -0.664 1.00 90.12 184 ARG A CA 1
ATOM 1435 C C . ARG A 1 184 ? -1.377 -6.149 0.337 1.00 90.12 184 ARG A C 1
ATOM 1437 O O . ARG A 1 184 ? -2.322 -5.863 1.076 1.00 90.12 184 ARG A O 1
ATOM 1444 N N . VAL A 1 185 ? -0.227 -5.478 0.348 1.00 93.06 185 VAL A N 1
ATOM 1445 C CA . VAL A 1 185 ? -0.000 -4.289 1.187 1.00 93.06 185 VAL A CA 1
ATOM 1446 C C . VAL A 1 185 ? 0.234 -3.077 0.308 1.00 93.06 185 VAL A C 1
ATOM 1448 O O . VAL A 1 185 ? 0.914 -3.165 -0.707 1.00 93.06 185 VAL A O 1
ATOM 1451 N N . ARG A 1 186 ? -0.334 -1.938 0.687 1.00 92.06 186 ARG A N 1
ATOM 1452 C CA . ARG A 1 186 ? -0.197 -0.659 -0.006 1.00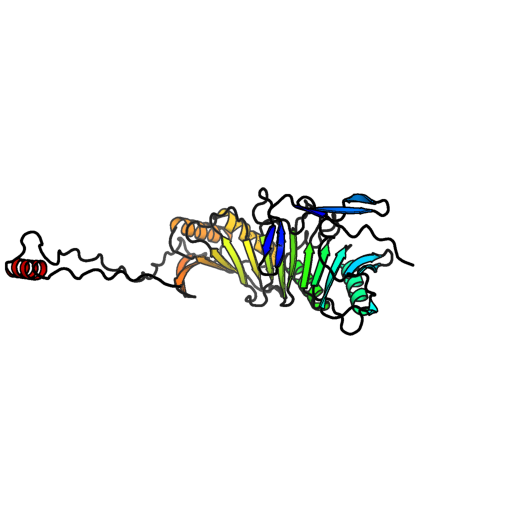 92.06 186 ARG A CA 1
ATOM 1453 C C . ARG A 1 186 ? 0.107 0.435 1.004 1.00 92.06 186 ARG A C 1
ATOM 1455 O O . ARG A 1 186 ? -0.641 0.564 1.965 1.00 92.06 186 ARG A O 1
ATOM 1462 N N . ILE A 1 187 ? 1.132 1.238 0.755 1.00 91.25 187 ILE A N 1
ATOM 1463 C CA . ILE A 1 187 ? 1.446 2.456 1.510 1.00 91.25 187 ILE A CA 1
ATOM 1464 C C . ILE A 1 187 ? 1.433 3.625 0.531 1.00 91.25 187 ILE A C 1
ATOM 1466 O O . ILE A 1 187 ? 2.097 3.561 -0.502 1.00 91.25 187 ILE A O 1
ATOM 1470 N N . VAL A 1 188 ? 0.661 4.664 0.842 1.00 86.81 188 VAL A N 1
ATOM 1471 C CA . VAL A 1 188 ? 0.519 5.862 0.006 1.00 86.81 188 VAL A CA 1
ATOM 1472 C C . VAL A 1 188 ? 1.280 7.012 0.652 1.00 86.81 188 VAL A C 1
ATOM 1474 O O . VAL A 1 188 ? 0.927 7.418 1.759 1.00 86.81 188 VAL A O 1
ATOM 1477 N N . LYS A 1 189 ? 2.319 7.512 -0.027 1.00 83.81 189 LYS A N 1
ATOM 1478 C CA . LYS A 1 189 ? 3.127 8.663 0.405 1.00 83.81 189 LYS A CA 1
ATOM 1479 C C . LYS A 1 189 ? 3.072 9.748 -0.668 1.00 83.81 189 LYS A C 1
ATOM 1481 O O . LYS A 1 189 ? 3.700 9.596 -1.718 1.00 83.81 189 LYS A O 1
ATOM 1486 N N . GLY A 1 190 ? 2.305 10.810 -0.424 1.00 78.44 190 GLY A N 1
ATOM 1487 C CA . GLY A 1 190 ? 1.965 11.787 -1.463 1.00 78.44 190 GLY A CA 1
ATOM 1488 C C . GLY A 1 190 ? 1.361 11.092 -2.689 1.00 78.44 190 GLY A C 1
ATOM 1489 O O . GLY A 1 190 ? 0.405 10.327 -2.571 1.00 78.44 190 GLY A O 1
ATOM 1490 N N . ASP A 1 191 ? 1.976 11.286 -3.853 1.00 75.81 191 ASP A N 1
ATOM 1491 C CA . ASP A 1 191 ? 1.524 10.692 -5.118 1.00 75.81 191 ASP A CA 1
ATOM 1492 C C . ASP A 1 191 ? 2.049 9.263 -5.380 1.00 75.81 191 ASP A C 1
ATOM 1494 O O . ASP A 1 191 ? 1.675 8.622 -6.369 1.00 75.81 191 ASP A O 1
ATOM 1498 N N . MET A 1 192 ? 2.906 8.734 -4.498 1.00 81.94 192 MET A N 1
ATOM 1499 C CA . MET A 1 192 ? 3.550 7.432 -4.670 1.00 81.94 192 MET A CA 1
ATOM 1500 C C . MET A 1 192 ? 2.826 6.320 -3.908 1.00 81.94 192 MET A C 1
ATOM 1502 O O . MET A 1 192 ? 2.573 6.408 -2.705 1.00 81.94 192 MET A O 1
ATOM 1506 N N . TYR A 1 193 ? 2.572 5.217 -4.607 1.00 88.56 193 TYR A N 1
ATOM 1507 C CA . TYR A 1 193 ? 1.962 4.003 -4.084 1.00 88.56 193 TYR A CA 1
ATOM 1508 C C . TYR A 1 193 ? 3.008 2.894 -4.019 1.00 88.56 193 TYR A C 1
ATOM 1510 O O . TYR A 1 193 ? 3.355 2.295 -5.035 1.00 88.56 193 TYR A O 1
ATOM 1518 N N . PHE A 1 194 ? 3.465 2.562 -2.815 1.00 92.12 194 PHE A N 1
ATOM 1519 C CA . PHE A 1 194 ? 4.313 1.396 -2.581 1.00 92.12 194 PHE A CA 1
ATOM 1520 C C . PHE A 1 194 ? 3.432 0.173 -2.365 1.00 92.12 194 PHE A C 1
ATOM 1522 O O . PHE A 1 194 ? 2.641 0.142 -1.420 1.00 92.12 194 PHE A O 1
ATOM 1529 N N . VAL A 1 195 ? 3.543 -0.828 -3.235 1.00 92.88 195 VAL A N 1
ATOM 1530 C CA . VAL A 1 195 ? 2.664 -1.999 -3.233 1.00 92.88 195 VAL A CA 1
ATOM 1531 C C . VAL A 1 195 ? 3.472 -3.281 -3.099 1.00 92.88 195 VAL A C 1
ATOM 1533 O O . VAL A 1 195 ? 4.227 -3.662 -3.990 1.00 92.88 195 VAL A O 1
ATOM 1536 N N . LYS A 1 196 ? 3.242 -3.994 -2.001 1.00 93.44 196 LYS A N 1
ATOM 1537 C CA . LYS A 1 196 ? 3.665 -5.378 -1.839 1.00 93.44 196 LYS A CA 1
ATOM 1538 C C . LYS A 1 196 ? 2.642 -6.302 -2.497 1.00 93.44 196 LYS A C 1
ATOM 1540 O O . LYS A 1 196 ? 1.471 -6.291 -2.113 1.00 93.44 196 LYS A O 1
ATOM 1545 N N . GLU A 1 197 ? 3.092 -7.116 -3.442 1.00 89.06 197 GLU A N 1
ATOM 1546 C CA . GLU A 1 197 ? 2.276 -8.048 -4.214 1.00 89.06 197 GLU A CA 1
ATOM 1547 C C . GLU A 1 197 ? 2.951 -9.424 -4.294 1.00 89.06 197 GLU A C 1
ATOM 1549 O O . GLU A 1 197 ? 4.031 -9.580 -4.864 1.00 89.06 197 GLU A O 1
ATOM 1554 N N . SER A 1 198 ? 2.296 -10.447 -3.744 1.00 83.75 198 SER A N 1
ATOM 1555 C CA . SER A 1 198 ? 2.883 -11.788 -3.575 1.00 83.75 198 SER A CA 1
ATOM 1556 C C . SER A 1 198 ? 3.224 -12.493 -4.896 1.00 83.75 198 SER A C 1
ATOM 1558 O O . SER A 1 198 ? 4.147 -13.310 -4.938 1.00 83.75 198 SER A O 1
ATOM 1560 N N . GLY A 1 199 ? 2.510 -12.151 -5.976 1.00 85.94 199 GLY A N 1
ATOM 1561 C CA . GLY A 1 199 ? 2.720 -12.693 -7.321 1.00 85.94 199 GLY A CA 1
ATOM 1562 C C . GLY A 1 199 ? 3.901 -12.086 -8.085 1.00 85.94 199 GLY A C 1
ATOM 1563 O O . GLY A 1 199 ? 4.180 -12.510 -9.206 1.00 85.94 199 GLY A O 1
ATOM 1564 N N . MET A 1 200 ? 4.591 -11.091 -7.520 1.00 90.06 200 MET A N 1
ATOM 1565 C CA . MET A 1 200 ? 5.765 -10.489 -8.151 1.00 90.06 200 MET A CA 1
ATOM 1566 C C . MET A 1 200 ? 6.970 -11.433 -8.117 1.00 90.06 200 MET A C 1
ATOM 1568 O O . MET A 1 200 ? 7.154 -12.217 -7.188 1.00 90.06 200 MET A O 1
ATOM 1572 N N . THR A 1 201 ? 7.823 -11.341 -9.136 1.00 91.56 201 THR A N 1
ATOM 1573 C CA . THR A 1 201 ? 9.097 -12.072 -9.156 1.00 91.56 201 THR A CA 1
ATOM 1574 C C . THR A 1 201 ? 10.077 -11.428 -8.172 1.00 91.56 201 THR A C 1
ATOM 1576 O O . THR A 1 201 ? 10.123 -10.205 -8.046 1.00 91.56 201 THR A O 1
ATOM 1579 N N . LYS A 1 202 ? 10.867 -12.244 -7.466 1.00 92.19 202 LYS A N 1
ATOM 1580 C CA . LYS A 1 202 ? 11.920 -11.752 -6.565 1.00 92.19 202 LYS A CA 1
ATOM 1581 C C . LYS A 1 202 ? 12.957 -10.927 -7.343 1.00 92.19 202 LYS A C 1
ATOM 1583 O O . LYS A 1 202 ? 13.263 -11.264 -8.485 1.00 92.19 202 LYS A O 1
ATOM 1588 N N . ASN A 1 203 ? 13.502 -9.877 -6.726 1.00 93.38 203 ASN A N 1
ATOM 1589 C CA . ASN A 1 203 ? 14.477 -8.958 -7.338 1.00 93.38 203 ASN A CA 1
ATOM 1590 C C . ASN A 1 203 ? 13.966 -8.249 -8.607 1.00 93.38 203 ASN A C 1
ATOM 1592 O O . ASN A 1 203 ? 14.752 -7.781 -9.427 1.00 93.38 203 ASN A O 1
ATOM 1596 N N . VAL A 1 204 ? 12.639 -8.146 -8.755 1.00 94.69 204 VAL A N 1
ATOM 1597 C CA . VAL A 1 204 ? 11.983 -7.344 -9.790 1.00 94.69 204 VAL A CA 1
ATOM 1598 C C . VAL A 1 204 ? 11.140 -6.265 -9.127 1.00 94.69 204 VAL A C 1
ATOM 1600 O O . VAL A 1 204 ? 10.316 -6.558 -8.257 1.00 94.69 204 VAL A O 1
ATOM 1603 N N . ILE A 1 205 ? 11.319 -5.025 -9.571 1.00 95.06 205 ILE A N 1
ATOM 1604 C CA . ILE A 1 205 ? 10.444 -3.905 -9.222 1.00 95.06 205 ILE A CA 1
ATOM 1605 C C . ILE A 1 205 ? 9.684 -3.490 -10.471 1.00 95.06 205 ILE A C 1
ATOM 1607 O O . ILE A 1 205 ? 10.282 -3.302 -11.529 1.00 95.06 205 ILE A O 1
ATOM 1611 N N . ARG A 1 206 ? 8.365 -3.330 -10.350 1.00 95.25 206 ARG A N 1
ATOM 1612 C CA . ARG A 1 206 ? 7.539 -2.760 -11.415 1.00 95.25 206 ARG A CA 1
ATOM 1613 C C . ARG A 1 206 ? 7.137 -1.339 -11.054 1.00 95.25 206 ARG A C 1
ATOM 1615 O O . ARG A 1 206 ? 6.590 -1.123 -9.981 1.00 95.25 206 ARG A O 1
ATOM 1622 N N . ILE A 1 207 ? 7.361 -0.402 -11.966 1.00 93.31 207 ILE A N 1
ATOM 1623 C CA . ILE A 1 207 ? 6.868 0.972 -11.873 1.00 93.31 207 ILE A CA 1
ATOM 1624 C C . ILE A 1 207 ? 5.775 1.143 -12.923 1.00 93.31 207 ILE A C 1
ATOM 1626 O O . ILE A 1 207 ? 6.014 0.869 -14.094 1.00 93.31 207 ILE A O 1
ATOM 1630 N N . THR A 1 208 ? 4.581 1.581 -12.534 1.00 91.25 208 THR A N 1
ATOM 1631 C CA . THR A 1 208 ? 3.525 1.961 -13.487 1.00 91.25 208 THR A CA 1
ATOM 1632 C C . THR A 1 208 ? 3.399 3.477 -13.534 1.00 91.25 208 THR A C 1
ATOM 1634 O O . THR A 1 208 ? 3.152 4.105 -12.504 1.00 91.25 208 THR A O 1
ATOM 1637 N N . GLU A 1 209 ? 3.533 4.043 -14.734 1.00 88.19 209 GLU A N 1
ATOM 1638 C CA . GLU A 1 209 ? 3.519 5.486 -14.986 1.00 88.19 209 GLU A CA 1
ATOM 1639 C C . GLU A 1 209 ? 2.417 5.846 -15.985 1.00 88.19 209 GLU A C 1
ATOM 1641 O O . GLU A 1 209 ? 2.253 5.181 -17.011 1.00 88.19 209 GLU A O 1
ATOM 1646 N N . PHE A 1 210 ? 1.671 6.916 -15.711 1.00 82.44 210 PHE A N 1
ATOM 1647 C CA . PHE A 1 210 ? 0.591 7.399 -16.571 1.00 82.44 210 PHE A CA 1
ATOM 1648 C C . PHE A 1 210 ? 0.993 8.721 -17.224 1.00 82.44 210 PHE A C 1
ATOM 1650 O O . PHE A 1 210 ? 1.431 9.651 -16.552 1.00 82.44 210 PHE A O 1
ATOM 1657 N N . GLY A 1 211 ? 0.861 8.813 -18.547 1.00 72.25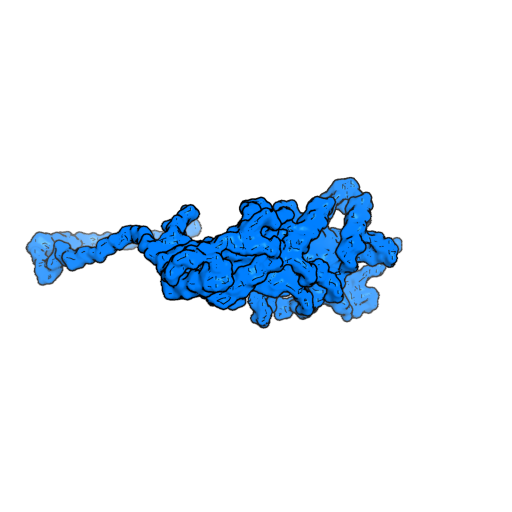 211 GLY A N 1
ATOM 1658 C CA . GLY A 1 211 ? 1.177 10.044 -19.263 1.00 72.25 211 GLY A CA 1
ATOM 1659 C C . GLY A 1 211 ? 0.027 11.053 -19.260 1.00 72.25 211 GLY A C 1
ATOM 1660 O O . GLY A 1 211 ? -1.108 10.718 -19.594 1.00 72.25 211 GLY A O 1
ATOM 1661 N N . GLY A 1 212 ? 0.346 12.316 -18.958 1.00 60.03 212 GLY A N 1
ATOM 1662 C CA . GLY A 1 212 ? -0.459 13.478 -19.340 1.00 60.03 212 GLY A CA 1
ATOM 1663 C C . GLY A 1 212 ? -1.792 13.697 -18.630 1.00 60.03 212 GLY A C 1
ATOM 1664 O O . GLY A 1 212 ? -2.588 14.513 -19.098 1.00 60.03 212 GLY A O 1
ATOM 1665 N N . LEU A 1 213 ? -2.010 12.993 -17.531 1.00 54.28 213 LEU A N 1
ATOM 1666 C CA . LEU A 1 213 ? -3.003 13.323 -16.525 1.00 54.28 213 LEU A CA 1
ATOM 1667 C C . LEU A 1 213 ? -2.271 14.102 -15.420 1.00 54.28 213 LEU A C 1
ATOM 1669 O O . LEU A 1 213 ? -1.127 13.770 -15.122 1.00 54.28 213 LEU A O 1
ATOM 1673 N N . ASP A 1 214 ? -2.941 15.038 -14.742 1.00 51.62 214 ASP A N 1
ATOM 1674 C CA . ASP A 1 214 ? -2.472 15.565 -13.440 1.00 51.62 214 ASP A CA 1
ATOM 1675 C C . ASP A 1 214 ? -2.435 14.460 -12.356 1.00 51.62 214 ASP A C 1
ATOM 1677 O O . ASP A 1 214 ? -2.091 14.685 -11.198 1.00 51.62 214 ASP A O 1
ATOM 1681 N N . LEU A 1 215 ? -2.786 13.224 -12.738 1.00 53.78 215 LEU A N 1
ATOM 1682 C CA . LEU A 1 215 ? -2.487 12.000 -12.017 1.00 53.78 215 LEU A CA 1
ATOM 1683 C C . LEU A 1 215 ? -0.973 11.792 -11.970 1.00 53.78 215 LEU A C 1
ATOM 1685 O O . LEU A 1 215 ? -0.403 11.007 -12.723 1.00 53.78 215 LEU A O 1
ATOM 1689 N N . ASN A 1 216 ? -0.342 12.413 -10.983 1.00 56.47 216 ASN A N 1
ATOM 1690 C CA . ASN A 1 216 ? 0.987 12.033 -10.520 1.00 56.47 216 ASN A CA 1
ATOM 1691 C C . ASN A 1 216 ? 1.012 10.627 -9.883 1.00 56.47 216 ASN A C 1
ATOM 1693 O O . ASN A 1 216 ? 2.071 10.189 -9.441 1.00 56.47 216 ASN A O 1
ATOM 1697 N N . GLN A 1 217 ? -0.124 9.914 -9.833 1.00 62.88 217 GLN A N 1
ATOM 1698 C CA . GLN A 1 217 ? -0.239 8.591 -9.225 1.00 62.88 217 GLN A CA 1
ATOM 1699 C C . GLN A 1 217 ? 0.715 7.595 -9.880 1.00 62.88 217 GLN A C 1
ATOM 1701 O O . GLN A 1 217 ? 0.573 7.237 -11.052 1.00 62.88 217 GLN A O 1
ATOM 1706 N N . GLN A 1 218 ? 1.662 7.115 -9.088 1.00 77.88 218 GLN A N 1
ATOM 1707 C CA . GLN A 1 218 ? 2.691 6.182 -9.524 1.00 77.88 218 GLN A CA 1
ATOM 1708 C C . GLN A 1 218 ? 2.677 4.964 -8.619 1.00 77.88 218 GLN A C 1
ATOM 1710 O O . GLN A 1 218 ? 2.609 5.084 -7.398 1.00 77.88 218 GLN A O 1
ATOM 1715 N N . TYR A 1 219 ? 2.731 3.783 -9.226 1.00 87.88 219 TYR A N 1
ATOM 1716 C CA . TYR A 1 219 ? 2.730 2.523 -8.492 1.00 87.88 219 TYR A CA 1
ATOM 1717 C C . TYR A 1 219 ? 4.109 1.903 -8.576 1.00 87.88 219 TYR A C 1
ATOM 1719 O O . TYR A 1 219 ? 4.553 1.568 -9.670 1.00 87.88 219 TYR A O 1
ATOM 1727 N N . LEU A 1 220 ? 4.748 1.719 -7.426 1.00 92.88 220 LEU A N 1
ATOM 1728 C CA . LEU A 1 220 ? 5.971 0.950 -7.276 1.00 92.88 220 LEU A CA 1
ATOM 1729 C C . LEU A 1 220 ? 5.614 -0.374 -6.600 1.00 92.88 220 LEU A C 1
ATOM 1731 O O . LEU A 1 220 ? 5.298 -0.430 -5.412 1.00 92.88 220 LEU A O 1
ATOM 1735 N N . GLU A 1 221 ? 5.650 -1.447 -7.378 1.00 94.00 221 GLU A N 1
ATOM 1736 C CA . GLU A 1 221 ? 5.209 -2.778 -6.981 1.00 94.00 221 GLU A CA 1
ATOM 1737 C C . GLU A 1 221 ? 6.398 -3.730 -6.808 1.00 94.00 221 GLU A C 1
ATOM 1739 O O . GLU A 1 221 ? 7.315 -3.761 -7.633 1.00 94.00 221 GLU A O 1
ATOM 1744 N N . PHE A 1 222 ? 6.371 -4.532 -5.744 1.00 94.06 222 PHE A N 1
ATOM 1745 C CA . PHE A 1 222 ? 7.433 -5.469 -5.375 1.00 94.06 222 PHE A CA 1
ATOM 1746 C C . PHE A 1 222 ? 6.886 -6.643 -4.549 1.00 94.06 222 PHE A C 1
ATOM 1748 O O . PHE A 1 222 ? 5.767 -6.591 -4.052 1.00 94.06 222 PHE A O 1
ATOM 1755 N N . ARG A 1 223 ? 7.662 -7.720 -4.379 1.00 89.50 223 ARG A N 1
ATOM 1756 C CA . ARG A 1 223 ? 7.201 -8.942 -3.685 1.00 89.50 223 ARG A CA 1
ATOM 1757 C C . ARG A 1 223 ? 7.188 -8.838 -2.148 1.00 89.50 223 ARG A C 1
ATOM 1759 O O . ARG A 1 223 ? 6.303 -9.386 -1.493 1.00 89.50 223 ARG A O 1
ATOM 1766 N N . GLY A 1 224 ? 8.112 -8.062 -1.577 1.00 77.94 224 GLY A N 1
ATOM 1767 C CA . GLY A 1 224 ? 8.108 -7.640 -0.167 1.00 77.94 224 GLY A CA 1
ATOM 1768 C C . GLY A 1 224 ? 8.689 -8.630 0.847 1.00 77.94 224 GLY A C 1
ATOM 1769 O O . GLY A 1 224 ? 8.392 -8.533 2.034 1.00 77.94 224 GLY A O 1
ATOM 1770 N N . ASP A 1 225 ? 9.483 -9.592 0.402 1.00 76.19 225 ASP A N 1
ATOM 1771 C CA . ASP A 1 225 ? 10.142 -10.636 1.190 1.00 76.19 225 ASP A CA 1
ATOM 1772 C C . ASP A 1 225 ? 11.606 -10.279 1.488 1.00 76.19 225 ASP A C 1
ATOM 1774 O O . ASP A 1 225 ? 11.948 -10.109 2.653 1.00 76.19 225 ASP A O 1
ATOM 1778 N N . ASN A 1 226 ? 12.454 -10.104 0.472 1.00 82.12 226 ASN A N 1
ATOM 1779 C CA . ASN A 1 226 ? 13.779 -9.478 0.586 1.00 82.12 226 ASN A CA 1
ATOM 1780 C C . ASN A 1 226 ? 14.366 -9.255 -0.819 1.00 82.12 226 ASN A C 1
ATOM 1782 O O . ASN A 1 226 ? 13.934 -9.902 -1.777 1.00 82.12 226 ASN A O 1
ATOM 1786 N N . PHE A 1 227 ? 15.395 -8.416 -0.905 1.00 89.00 227 PHE A N 1
ATOM 1787 C CA . PHE A 1 227 ? 16.226 -8.238 -2.085 1.00 89.00 227 PHE A CA 1
ATOM 1788 C C . PHE A 1 227 ? 17.673 -8.627 -1.786 1.00 89.00 227 PHE A C 1
ATOM 1790 O O . PHE A 1 227 ? 18.337 -8.004 -0.959 1.00 89.00 227 PHE A O 1
ATOM 1797 N N . ASP A 1 228 ? 18.143 -9.677 -2.450 1.00 90.88 228 ASP A N 1
ATOM 1798 C CA . ASP A 1 228 ? 19.455 -10.300 -2.231 1.00 90.88 228 ASP A CA 1
ATOM 1799 C C . ASP A 1 228 ? 20.349 -10.300 -3.478 1.00 90.88 228 ASP A C 1
ATOM 1801 O O . ASP A 1 228 ? 21.394 -10.946 -3.491 1.00 90.88 228 ASP A O 1
ATOM 1805 N N . ALA A 1 229 ? 19.933 -9.588 -4.522 1.00 92.81 229 ALA A N 1
ATOM 1806 C CA . ALA A 1 229 ? 20.702 -9.361 -5.733 1.00 92.81 229 ALA A CA 1
ATOM 1807 C C . ALA A 1 229 ? 20.286 -8.032 -6.374 1.00 92.81 229 ALA A C 1
ATOM 1809 O O . ALA A 1 229 ? 19.277 -7.434 -5.986 1.00 92.81 229 ALA A O 1
ATOM 1810 N N . ASP A 1 230 ? 21.040 -7.626 -7.391 1.00 94.81 230 ASP A N 1
ATOM 1811 C CA . ASP A 1 230 ? 20.732 -6.481 -8.238 1.00 94.81 230 ASP A CA 1
ATOM 1812 C C . ASP A 1 230 ? 19.321 -6.585 -8.843 1.00 94.81 230 ASP A C 1
ATOM 1814 O O . ASP A 1 230 ? 18.793 -7.668 -9.131 1.00 94.81 230 ASP A O 1
ATOM 1818 N N . ILE A 1 231 ? 18.700 -5.427 -9.038 1.00 95.38 231 ILE A N 1
ATOM 1819 C CA . ILE A 1 231 ? 17.269 -5.309 -9.298 1.00 95.38 231 ILE A CA 1
ATOM 1820 C C . ILE A 1 231 ? 16.997 -5.117 -10.770 1.00 95.38 231 ILE A C 1
ATOM 1822 O O . ILE A 1 231 ? 17.527 -4.207 -11.404 1.00 95.38 231 ILE A O 1
ATOM 1826 N N . ARG A 1 232 ? 16.078 -5.920 -11.296 1.00 96.38 232 ARG A N 1
ATOM 1827 C CA . ARG A 1 232 ? 15.515 -5.696 -12.625 1.00 96.38 232 ARG A CA 1
ATOM 1828 C C . ARG A 1 232 ? 14.306 -4.792 -12.510 1.00 96.38 232 ARG A C 1
ATOM 1830 O O . ARG A 1 232 ? 13.371 -5.087 -11.760 1.00 96.38 232 ARG A O 1
ATOM 1837 N N . VAL A 1 233 ? 14.321 -3.683 -13.236 1.00 97.12 233 VAL A N 1
ATOM 1838 C CA . VAL A 1 233 ? 13.246 -2.695 -13.169 1.00 97.12 233 VAL A CA 1
ATOM 1839 C C . VAL A 1 233 ? 12.379 -2.788 -14.407 1.00 97.12 233 VAL A C 1
ATOM 1841 O O . VAL A 1 233 ? 12.854 -2.658 -15.529 1.00 97.12 233 VAL A O 1
ATOM 1844 N N . HIS A 1 234 ? 11.086 -2.995 -14.204 1.00 96.50 234 HIS A N 1
ATOM 1845 C CA . HIS A 1 234 ? 10.088 -3.014 -15.262 1.00 96.50 234 HIS A CA 1
ATOM 1846 C C . HIS A 1 234 ? 9.250 -1.741 -15.183 1.00 96.50 234 HIS A C 1
ATOM 1848 O O . HIS A 1 234 ? 8.425 -1.595 -14.286 1.00 96.50 234 HIS A O 1
ATOM 1854 N N . ILE A 1 235 ? 9.424 -0.830 -16.130 1.00 94.81 235 ILE A N 1
ATOM 1855 C CA . ILE A 1 235 ? 8.621 0.386 -16.227 1.00 94.81 235 ILE A CA 1
ATOM 1856 C C . ILE A 1 235 ? 7.481 0.132 -17.209 1.00 94.81 235 ILE A C 1
ATOM 1858 O O . ILE A 1 235 ? 7.699 -0.292 -18.340 1.00 94.81 235 ILE A O 1
ATOM 1862 N N . LEU A 1 236 ? 6.249 0.378 -16.786 1.00 92.31 236 LEU A N 1
ATOM 1863 C CA . LEU A 1 236 ? 5.048 0.213 -17.585 1.00 92.31 236 LEU A CA 1
ATOM 1864 C C . LEU A 1 236 ? 4.429 1.580 -17.840 1.00 92.31 236 LEU A C 1
ATOM 1866 O O . LEU A 1 236 ? 3.770 2.144 -16.967 1.00 92.31 236 LEU A O 1
ATOM 1870 N N . HIS A 1 237 ? 4.609 2.092 -19.054 1.00 90.19 237 HIS A N 1
ATOM 1871 C CA . HIS A 1 237 ? 3.940 3.315 -19.474 1.00 90.19 237 HIS A CA 1
ATOM 1872 C C . HIS A 1 237 ? 2.508 2.989 -19.888 1.00 90.19 237 HIS A C 1
ATOM 1874 O O . HIS A 1 237 ? 2.256 2.131 -20.737 1.00 90.19 237 HIS A O 1
ATOM 1880 N N . LYS A 1 238 ? 1.549 3.682 -19.283 1.00 83.31 238 LYS A N 1
ATOM 1881 C CA . LYS A 1 238 ? 0.127 3.603 -19.609 1.00 83.31 238 LYS A CA 1
ATOM 1882 C C . LYS A 1 238 ? -0.351 4.925 -20.205 1.00 83.31 238 LYS A C 1
ATOM 1884 O O . LYS A 1 238 ? 0.126 6.000 -19.851 1.00 83.31 238 LYS A O 1
ATOM 1889 N N . GLY A 1 239 ? -1.329 4.821 -21.104 1.00 72.06 239 GLY A N 1
ATOM 1890 C CA . GLY A 1 239 ? -1.841 5.942 -21.896 1.00 72.06 239 GLY A CA 1
ATOM 1891 C C . GLY A 1 239 ? -1.296 5.933 -23.326 1.00 72.06 239 GLY A C 1
ATOM 1892 O O . GLY A 1 239 ? -0.121 5.669 -23.560 1.00 72.06 239 GLY A O 1
ATOM 1893 N N . ILE A 1 240 ? -2.177 6.168 -24.301 1.00 63.91 240 ILE A N 1
ATOM 1894 C CA . ILE A 1 240 ? -1.838 6.126 -25.737 1.00 63.91 240 ILE A CA 1
ATOM 1895 C C . ILE A 1 240 ? -1.515 7.528 -26.274 1.00 63.91 240 ILE A C 1
ATOM 1897 O O . ILE A 1 240 ? -0.729 7.665 -27.209 1.00 63.91 240 ILE A O 1
ATOM 1901 N N . GLU A 1 241 ? -2.127 8.562 -25.695 1.00 67.75 241 GLU A N 1
ATOM 1902 C CA . GLU A 1 241 ? -2.110 9.923 -26.244 1.00 67.75 241 GLU A CA 1
ATOM 1903 C C . GLU A 1 241 ? -0.982 10.792 -25.691 1.00 67.75 241 GLU A C 1
ATOM 1905 O O . GLU A 1 241 ? -0.452 11.640 -26.404 1.00 67.75 241 GLU A O 1
ATOM 1910 N N . ARG A 1 242 ? -0.593 10.579 -24.433 1.00 77.88 242 ARG A N 1
ATOM 1911 C CA . ARG A 1 242 ? 0.452 11.348 -23.756 1.00 77.88 242 ARG A CA 1
ATOM 1912 C C . ARG A 1 242 ? 1.439 10.393 -23.096 1.00 77.88 242 ARG A C 1
ATOM 1914 O O . ARG A 1 242 ? 1.037 9.363 -22.561 1.00 77.88 242 ARG A O 1
ATOM 1921 N N . VAL A 1 243 ? 2.724 10.728 -23.165 1.00 83.62 243 VAL A N 1
ATOM 1922 C CA . VAL A 1 243 ? 3.828 9.952 -22.576 1.00 83.62 243 VAL A CA 1
ATOM 1923 C C . VAL A 1 243 ? 4.248 10.554 -21.226 1.00 83.62 243 VAL A C 1
ATOM 1925 O O . VAL A 1 243 ? 4.104 11.768 -21.052 1.00 83.62 243 VAL A O 1
ATOM 1928 N N . PRO A 1 244 ? 4.738 9.751 -20.262 1.00 86.56 244 PRO A N 1
ATOM 1929 C CA . PRO A 1 244 ? 5.311 10.263 -19.014 1.00 86.56 244 PRO A CA 1
ATOM 1930 C C . PRO A 1 244 ? 6.473 11.234 -19.256 1.00 86.56 244 PRO A C 1
ATOM 1932 O O . PRO A 1 244 ? 7.170 11.148 -20.262 1.00 86.56 244 PRO A O 1
ATOM 1935 N N . MET A 1 245 ? 6.709 12.173 -18.339 1.00 87.88 245 MET A N 1
ATOM 1936 C CA . MET A 1 245 ? 7.864 13.072 -18.439 1.00 87.88 245 MET A CA 1
ATOM 1937 C C . MET A 1 245 ? 9.153 12.337 -18.062 1.00 87.88 245 MET A C 1
ATOM 1939 O O . MET A 1 245 ? 9.233 11.775 -16.975 1.00 87.88 245 MET A O 1
ATOM 1943 N N . ILE A 1 246 ? 10.203 12.460 -18.884 1.00 90.38 246 ILE A N 1
ATOM 1944 C CA . ILE A 1 246 ? 11.513 11.814 -18.655 1.00 90.38 246 ILE A CA 1
ATOM 1945 C C . ILE A 1 246 ? 12.049 12.109 -17.252 1.00 90.38 246 ILE A C 1
ATOM 1947 O O . ILE A 1 246 ? 12.465 11.203 -16.534 1.00 90.38 246 ILE A O 1
ATOM 1951 N N . ARG A 1 247 ? 11.996 13.380 -16.834 1.00 88.88 247 ARG A N 1
ATOM 1952 C CA . ARG A 1 247 ? 12.432 13.800 -15.498 1.00 88.88 247 ARG A CA 1
ATOM 1953 C C . ARG A 1 247 ? 11.692 13.046 -14.388 1.00 88.88 247 ARG A C 1
ATOM 1955 O O . ARG A 1 247 ? 12.325 12.659 -13.414 1.00 88.88 247 ARG A O 1
ATOM 1962 N N . LYS A 1 248 ? 10.382 12.824 -14.534 1.00 86.25 248 LYS A N 1
ATOM 1963 C CA . LYS A 1 248 ? 9.583 12.097 -13.539 1.00 86.25 248 LYS A CA 1
ATOM 1964 C C . LYS A 1 248 ? 9.945 10.621 -13.500 1.00 86.25 248 LYS A C 1
ATOM 1966 O O . LYS A 1 248 ? 10.160 10.105 -12.415 1.00 86.25 248 LYS A O 1
ATOM 1971 N N . THR A 1 249 ? 10.134 9.979 -14.651 1.00 89.62 249 THR A N 1
ATOM 1972 C CA . THR A 1 249 ? 10.619 8.591 -14.702 1.00 89.62 249 THR A CA 1
ATOM 1973 C C . THR A 1 249 ? 11.974 8.437 -14.000 1.00 89.62 249 THR A C 1
ATOM 1975 O O . THR A 1 249 ? 12.194 7.492 -13.246 1.00 89.62 249 THR A O 1
ATOM 1978 N N . VAL A 1 250 ? 12.878 9.406 -14.179 1.00 90.50 250 VAL A N 1
ATOM 1979 C CA . VAL A 1 250 ? 14.176 9.442 -13.487 1.00 90.50 250 VAL A CA 1
ATOM 1980 C C . VAL A 1 250 ? 14.021 9.632 -11.969 1.00 90.50 250 VAL A C 1
ATOM 1982 O O . VAL A 1 250 ? 14.696 8.942 -11.210 1.00 90.50 250 VAL A O 1
ATOM 1985 N N . GLU A 1 251 ? 13.143 10.536 -11.520 1.00 87.25 251 GLU A N 1
ATOM 1986 C CA . GLU A 1 251 ? 12.821 10.731 -10.092 1.00 87.25 251 GLU A CA 1
ATOM 1987 C C . GLU A 1 251 ? 12.206 9.455 -9.476 1.00 87.25 251 GLU A C 1
ATOM 1989 O O . GLU A 1 251 ? 12.528 9.082 -8.349 1.00 87.25 251 GLU A O 1
ATOM 1994 N N . ASN A 1 252 ? 11.381 8.725 -10.231 1.00 86.00 252 ASN A N 1
ATOM 1995 C CA . ASN A 1 252 ? 10.733 7.492 -9.775 1.00 86.00 252 ASN A CA 1
ATOM 1996 C C . ASN A 1 252 ? 11.716 6.345 -9.580 1.00 86.00 252 ASN A C 1
ATOM 1998 O O . ASN A 1 252 ? 11.591 5.572 -8.630 1.00 86.00 252 ASN A O 1
ATOM 2002 N N . LEU A 1 253 ? 12.715 6.246 -10.452 1.00 89.69 253 LEU A N 1
ATOM 2003 C CA . LEU A 1 253 ? 13.789 5.276 -10.294 1.00 89.69 253 LEU A CA 1
ATOM 2004 C C . LEU A 1 253 ? 14.646 5.567 -9.059 1.00 89.69 253 LEU A C 1
ATOM 2006 O O . LEU A 1 253 ? 15.103 4.627 -8.417 1.00 89.69 253 LEU A O 1
ATOM 2010 N N . ASP A 1 254 ? 14.805 6.828 -8.655 1.00 87.94 254 ASP A N 1
ATOM 2011 C CA . ASP A 1 254 ? 15.498 7.151 -7.400 1.00 87.94 254 ASP A CA 1
ATOM 2012 C C . ASP A 1 254 ? 14.703 6.685 -6.167 1.00 87.94 254 ASP A C 1
ATOM 2014 O O . ASP A 1 254 ? 15.290 6.315 -5.147 1.00 87.94 254 ASP A O 1
ATOM 2018 N N . ASN A 1 255 ? 13.373 6.582 -6.273 1.00 86.81 255 ASN A N 1
ATOM 2019 C CA . ASN A 1 255 ? 12.527 6.034 -5.209 1.00 86.81 255 ASN A CA 1
ATOM 2020 C C . ASN A 1 255 ? 12.696 4.518 -5.014 1.00 86.81 255 ASN A C 1
ATOM 2022 O O . ASN A 1 255 ? 12.269 3.992 -3.987 1.00 86.81 255 ASN A O 1
ATOM 2026 N N . ILE A 1 256 ? 13.370 3.803 -5.921 1.00 88.81 256 ILE A N 1
ATOM 2027 C CA . ILE A 1 256 ? 13.717 2.387 -5.718 1.00 88.81 256 ILE A CA 1
ATOM 2028 C C . ILE A 1 256 ? 14.597 2.207 -4.475 1.00 88.81 256 ILE A C 1
ATOM 2030 O O . ILE A 1 256 ? 14.442 1.227 -3.742 1.00 88.81 256 ILE A O 1
ATOM 2034 N N . PHE A 1 257 ? 15.464 3.176 -4.164 1.00 83.69 257 PHE A N 1
ATOM 2035 C CA . PHE A 1 257 ? 16.281 3.132 -2.950 1.00 83.69 257 PHE A CA 1
ATOM 2036 C C . PHE A 1 257 ? 15.444 3.122 -1.667 1.00 83.69 257 PHE A C 1
ATOM 2038 O O . PHE A 1 257 ? 15.871 2.536 -0.672 1.00 83.69 257 PHE A O 1
ATOM 2045 N N . GLN A 1 258 ? 14.225 3.673 -1.703 1.00 83.94 258 GLN A N 1
ATOM 2046 C CA . GLN A 1 258 ? 13.271 3.599 -0.593 1.00 83.94 258 GLN A CA 1
ATOM 2047 C C . GLN A 1 258 ? 12.689 2.200 -0.391 1.00 83.94 258 GLN A C 1
ATOM 2049 O O . GLN A 1 258 ? 11.886 2.038 0.517 1.00 83.94 258 GLN A O 1
ATOM 2054 N N . VAL A 1 259 ? 13.042 1.218 -1.228 1.00 87.81 259 VAL A N 1
ATOM 2055 C CA . VAL A 1 259 ? 12.531 -0.157 -1.182 1.00 87.81 259 VAL A CA 1
ATOM 2056 C C . VAL A 1 259 ? 13.668 -1.152 -0.974 1.00 87.81 259 VAL A C 1
ATOM 2058 O O . VAL A 1 259 ? 13.647 -1.936 -0.031 1.00 87.81 259 VAL A O 1
ATOM 2061 N N . THR A 1 260 ? 14.682 -1.141 -1.833 1.00 86.62 260 THR A N 1
ATOM 2062 C CA . THR A 1 260 ? 15.592 -2.291 -1.944 1.00 86.62 260 THR A CA 1
ATOM 2063 C C . THR A 1 260 ? 17.033 -2.022 -1.531 1.00 86.62 260 THR A C 1
ATOM 2065 O O . THR A 1 260 ? 17.707 -2.991 -1.208 1.00 86.62 260 THR A O 1
ATOM 2068 N N . GLN A 1 261 ? 17.522 -0.776 -1.526 1.00 85.00 261 GLN A N 1
ATOM 2069 C CA . GLN A 1 261 ? 18.951 -0.416 -1.356 1.00 85.00 261 GLN A CA 1
ATOM 2070 C C . GLN A 1 261 ? 19.955 -1.150 -2.282 1.00 85.00 261 GLN A C 1
ATOM 2072 O O . GLN A 1 261 ? 21.136 -0.819 -2.274 1.00 85.00 261 GLN A O 1
ATOM 2077 N N . GLN A 1 262 ? 19.501 -2.107 -3.093 1.00 90.81 262 GLN A N 1
ATOM 2078 C CA . GLN A 1 262 ? 20.287 -2.832 -4.079 1.00 90.81 262 GLN A CA 1
ATOM 2079 C C . GLN A 1 262 ? 20.452 -1.984 -5.348 1.00 90.81 262 GLN A C 1
ATOM 2081 O O . GLN A 1 262 ? 19.569 -1.176 -5.667 1.00 90.81 262 GLN A O 1
ATOM 2086 N N . PRO A 1 263 ? 21.552 -2.165 -6.094 1.00 93.31 263 PRO A N 1
ATOM 2087 C CA . PRO A 1 263 ? 21.739 -1.503 -7.377 1.00 93.31 263 PRO A CA 1
ATOM 2088 C C . PRO A 1 263 ? 20.757 -2.038 -8.430 1.00 93.31 263 PRO A C 1
ATOM 2090 O O . PRO A 1 263 ? 20.199 -3.130 -8.310 1.00 93.31 263 PRO A O 1
ATOM 2093 N N . ILE A 1 264 ? 20.552 -1.256 -9.487 1.00 95.44 264 ILE A N 1
ATOM 2094 C CA . ILE A 1 264 ? 19.764 -1.666 -10.653 1.00 95.44 264 ILE A CA 1
ATOM 2095 C C . ILE A 1 264 ? 20.667 -2.487 -11.582 1.00 95.44 264 ILE A C 1
ATOM 2097 O O . ILE A 1 264 ? 21.770 -2.048 -11.894 1.00 95.44 264 ILE A O 1
ATOM 2101 N N . ALA A 1 265 ? 20.192 -3.647 -12.037 1.00 96.56 265 ALA A N 1
ATOM 2102 C CA . ALA A 1 265 ? 20.868 -4.501 -13.017 1.00 96.56 265 ALA A CA 1
ATOM 2103 C C . ALA A 1 265 ? 20.550 -4.081 -14.459 1.00 96.56 265 ALA A C 1
ATOM 2105 O O . ALA A 1 265 ? 21.441 -3.921 -15.293 1.00 96.56 265 ALA A O 1
ATOM 2106 N N . ASP A 1 266 ? 19.259 -3.915 -14.750 1.00 97.69 266 ASP A N 1
ATOM 2107 C CA . ASP A 1 266 ? 18.731 -3.550 -16.061 1.00 97.69 266 ASP A CA 1
ATOM 2108 C C . ASP A 1 266 ? 17.343 -2.913 -15.937 1.00 97.69 266 ASP A C 1
ATOM 2110 O O . ASP A 1 266 ? 16.659 -3.038 -14.913 1.00 97.69 266 ASP A O 1
ATOM 2114 N N . ILE A 1 267 ? 16.951 -2.195 -16.991 1.00 98.38 267 ILE A N 1
ATOM 2115 C CA . ILE A 1 267 ? 15.653 -1.531 -17.084 1.00 98.38 267 ILE A CA 1
ATOM 2116 C C . ILE A 1 267 ? 14.946 -1.974 -18.365 1.00 98.38 267 ILE A C 1
ATOM 2118 O O . ILE A 1 267 ? 15.455 -1.805 -19.475 1.00 98.38 267 ILE A O 1
ATOM 2122 N N . VAL A 1 268 ? 13.730 -2.485 -18.206 1.00 97.94 268 VAL A N 1
ATOM 2123 C CA . VAL A 1 268 ? 12.817 -2.852 -19.288 1.00 97.94 268 VAL A CA 1
ATOM 2124 C C . VAL A 1 268 ? 11.632 -1.897 -19.270 1.00 97.94 268 VAL A C 1
ATOM 2126 O O . VAL A 1 268 ? 10.930 -1.793 -18.267 1.00 97.94 268 VAL A O 1
ATOM 2129 N N . ILE A 1 269 ? 11.371 -1.216 -20.382 1.00 96.25 269 ILE A N 1
ATOM 2130 C CA . ILE A 1 269 ? 10.265 -0.266 -20.526 1.00 96.25 269 ILE A CA 1
ATOM 2131 C C . ILE A 1 269 ? 9.226 -0.852 -21.475 1.00 96.25 269 ILE A C 1
ATOM 2133 O O . ILE A 1 269 ? 9.506 -1.106 -22.642 1.00 96.25 269 ILE A O 1
ATOM 2137 N N . MET A 1 270 ? 8.009 -1.040 -20.989 1.00 93.94 270 MET A N 1
ATOM 2138 C CA . MET A 1 270 ? 6.866 -1.501 -21.767 1.00 93.94 270 MET A CA 1
ATOM 2139 C C . MET A 1 270 ? 6.028 -0.299 -22.196 1.00 93.94 270 MET A C 1
ATOM 2141 O O . MET A 1 270 ? 5.540 0.454 -21.349 1.00 93.94 270 MET A O 1
ATOM 2145 N N . VAL A 1 271 ? 5.846 -0.133 -23.508 1.00 91.94 271 VAL A N 1
ATOM 2146 C CA . VAL A 1 271 ? 5.110 0.992 -24.099 1.00 91.94 271 VAL A CA 1
ATOM 2147 C C . VAL A 1 271 ? 3.920 0.497 -24.927 1.00 91.94 271 VAL A C 1
ATOM 2149 O O . VAL A 1 271 ? 4.037 -0.503 -25.644 1.00 91.94 271 VAL A O 1
ATOM 2152 N N . PRO A 1 272 ? 2.772 1.197 -24.892 1.00 87.31 272 PRO A N 1
ATOM 2153 C CA . PRO A 1 272 ? 1.563 0.741 -25.575 1.00 87.31 272 PRO A CA 1
ATOM 2154 C C . PRO A 1 272 ? 1.642 0.945 -27.091 1.00 87.31 272 PRO A C 1
ATOM 2156 O O . PRO A 1 272 ? 0.992 0.239 -27.856 1.00 87.31 272 PRO A O 1
ATOM 2159 N N . THR A 1 273 ? 2.426 1.924 -27.553 1.00 84.12 273 THR A N 1
ATOM 2160 C CA . THR A 1 273 ? 2.615 2.206 -28.980 1.00 84.12 273 THR A CA 1
ATOM 2161 C C . THR A 1 273 ? 4.039 2.682 -29.261 1.00 84.12 273 THR A C 1
ATOM 2163 O O . THR A 1 273 ? 4.736 3.134 -28.361 1.00 84.12 273 THR A O 1
ATOM 2166 N N . ALA A 1 274 ? 4.444 2.635 -30.533 1.00 82.25 274 ALA A N 1
ATOM 2167 C CA . ALA A 1 274 ? 5.680 3.262 -31.015 1.00 82.25 274 ALA A CA 1
ATOM 2168 C C . ALA A 1 274 ? 5.479 4.734 -31.432 1.00 82.25 274 ALA A C 1
ATOM 2170 O O . ALA A 1 274 ? 6.321 5.313 -32.118 1.00 82.25 274 ALA A O 1
ATOM 2171 N N . LYS A 1 275 ? 4.347 5.352 -31.060 1.00 79.94 275 LYS A N 1
ATOM 2172 C CA . LYS A 1 275 ? 4.162 6.795 -31.237 1.00 79.94 275 LYS A CA 1
ATOM 2173 C C . LYS A 1 275 ? 5.116 7.494 -30.255 1.00 79.94 275 LYS A C 1
ATOM 2175 O O . LYS A 1 275 ? 5.215 7.067 -29.108 1.00 79.94 275 LYS A O 1
ATOM 2180 N N . ASN A 1 276 ? 5.797 8.555 -30.694 1.00 85.69 276 ASN A N 1
ATOM 2181 C CA . ASN A 1 276 ? 6.807 9.315 -29.927 1.00 85.69 276 ASN A CA 1
ATOM 2182 C C . ASN A 1 276 ? 8.214 8.684 -29.844 1.00 85.69 276 ASN A C 1
ATOM 2184 O O . ASN A 1 276 ? 8.823 8.643 -28.778 1.00 85.69 276 ASN A O 1
ATOM 2188 N N . LEU A 1 277 ? 8.770 8.234 -30.976 1.00 89.69 277 LEU A N 1
ATOM 2189 C CA . LEU A 1 277 ? 10.149 7.720 -31.052 1.00 89.69 277 LEU A CA 1
ATOM 2190 C C . LEU A 1 277 ? 11.191 8.671 -30.435 1.00 89.69 277 LEU A C 1
ATOM 2192 O O . LEU A 1 277 ? 12.036 8.215 -29.672 1.00 89.69 277 LEU A O 1
ATOM 2196 N N . SER A 1 278 ? 11.123 9.975 -30.725 1.00 91.38 278 SER A N 1
ATOM 2197 C CA . SER A 1 278 ? 12.072 10.969 -30.194 1.00 91.38 278 SER A CA 1
ATOM 2198 C C . SER A 1 278 ? 12.111 10.978 -28.666 1.00 91.38 278 SER A C 1
ATOM 2200 O O . SER A 1 278 ? 13.185 10.888 -28.079 1.00 91.38 278 SER A O 1
ATOM 2202 N N . HIS A 1 279 ? 10.940 10.982 -28.029 1.00 92.38 279 HIS A N 1
ATOM 2203 C CA . HIS A 1 279 ? 10.812 10.935 -26.577 1.00 92.38 279 HIS A CA 1
ATOM 2204 C C . HIS A 1 279 ? 11.485 9.693 -25.981 1.00 92.38 279 HIS A C 1
ATOM 2206 O O . HIS A 1 279 ? 12.272 9.797 -25.044 1.00 92.38 279 HIS A O 1
ATOM 2212 N N . TYR A 1 280 ? 11.211 8.508 -26.532 1.00 94.00 280 TYR A N 1
ATOM 2213 C CA . TYR A 1 280 ? 11.783 7.272 -26.000 1.00 94.00 280 TYR A CA 1
ATOM 2214 C C . TYR A 1 280 ? 13.284 7.141 -26.282 1.00 94.00 280 TYR A C 1
ATOM 2216 O O . TYR A 1 280 ? 14.002 6.572 -25.463 1.00 94.00 280 TYR A O 1
ATOM 2224 N N . LEU A 1 281 ? 13.787 7.714 -27.381 1.00 95.75 281 LEU A N 1
ATOM 2225 C CA . LEU A 1 281 ? 15.228 7.832 -27.620 1.00 95.75 281 LEU A CA 1
ATOM 2226 C C . LEU A 1 281 ? 15.907 8.699 -26.552 1.00 95.75 281 LEU A C 1
ATOM 2228 O O . LEU A 1 281 ? 16.972 8.332 -26.058 1.00 95.75 281 LEU A O 1
ATOM 2232 N N . GLU A 1 282 ? 15.304 9.831 -26.190 1.00 96.56 282 GLU A N 1
ATOM 2233 C CA . GLU A 1 282 ? 15.804 10.703 -25.122 1.00 96.56 282 GLU A CA 1
ATOM 2234 C C . GLU A 1 282 ? 15.723 10.030 -23.751 1.00 96.56 282 GLU A C 1
ATOM 2236 O O . GLU A 1 282 ? 16.689 10.087 -22.993 1.00 96.56 282 GLU A O 1
ATOM 2241 N N . LEU A 1 283 ? 14.623 9.330 -23.456 1.00 96.00 283 LEU A N 1
ATOM 2242 C CA . LEU A 1 283 ? 14.461 8.578 -22.213 1.00 96.00 283 LEU A CA 1
ATOM 2243 C C . LEU A 1 283 ? 15.540 7.500 -22.073 1.00 96.00 283 LEU A C 1
ATOM 2245 O O . LEU A 1 283 ? 16.226 7.449 -21.056 1.00 96.00 283 LEU A O 1
ATOM 2249 N N . VAL A 1 284 ? 15.738 6.670 -23.102 1.00 97.62 284 VAL A N 1
ATOM 2250 C CA . VAL A 1 284 ? 16.764 5.615 -23.091 1.00 97.62 284 VAL A CA 1
ATOM 2251 C C . VAL A 1 284 ? 18.156 6.204 -22.875 1.00 97.62 284 VAL A C 1
ATOM 2253 O O . VAL A 1 284 ? 18.926 5.656 -22.087 1.00 97.62 284 VAL A O 1
ATOM 2256 N N . LYS A 1 285 ? 18.481 7.328 -23.529 1.00 96.06 285 LYS A N 1
ATOM 2257 C CA . LYS A 1 285 ? 19.754 8.031 -23.309 1.00 96.06 285 LYS A CA 1
ATOM 2258 C C . LYS A 1 285 ? 19.881 8.511 -21.867 1.00 96.06 285 LYS A C 1
ATOM 2260 O O . LYS A 1 285 ? 20.846 8.143 -21.212 1.00 96.06 285 LYS A O 1
ATOM 2265 N N . ALA A 1 286 ? 18.891 9.238 -21.352 1.00 96.31 286 ALA A N 1
ATOM 2266 C CA . ALA A 1 286 ? 18.913 9.773 -19.992 1.00 96.31 286 ALA A CA 1
ATOM 2267 C C . ALA A 1 286 ? 19.083 8.670 -18.931 1.00 96.31 286 ALA A C 1
ATOM 2269 O O . ALA A 1 286 ? 19.886 8.811 -18.008 1.00 96.31 286 ALA A O 1
ATOM 2270 N N . LEU A 1 287 ? 18.367 7.552 -19.081 1.00 96.50 287 LEU A N 1
ATOM 2271 C CA . LEU A 1 287 ? 18.465 6.414 -18.168 1.00 96.50 287 LEU A CA 1
ATOM 2272 C C . LEU A 1 287 ? 19.807 5.689 -18.283 1.00 96.50 287 LEU A C 1
ATOM 2274 O O . LEU A 1 287 ? 20.439 5.410 -17.264 1.00 96.50 287 LEU A O 1
ATOM 2278 N N . SER A 1 288 ? 20.266 5.416 -19.505 1.00 95.56 288 SER A N 1
ATOM 2279 C CA . SER A 1 288 ? 21.561 4.773 -19.740 1.00 95.56 288 SER A CA 1
ATOM 2280 C C . SER A 1 288 ? 22.712 5.637 -19.219 1.00 95.56 288 SER A C 1
ATOM 2282 O O . SER A 1 288 ? 23.626 5.124 -18.579 1.00 95.56 288 SER A O 1
ATOM 2284 N N . ASP A 1 289 ? 22.638 6.957 -19.404 1.00 94.19 289 ASP A N 1
ATOM 2285 C CA . ASP A 1 289 ? 23.657 7.895 -18.942 1.00 94.19 289 ASP A CA 1
ATOM 2286 C C . ASP A 1 289 ? 23.708 8.000 -17.419 1.00 94.19 289 ASP A C 1
ATOM 2288 O O . ASP A 1 289 ? 24.807 8.090 -16.870 1.00 94.19 289 ASP A O 1
ATOM 2292 N N . LYS A 1 290 ? 22.556 7.961 -16.742 1.00 95.38 290 LYS A N 1
ATOM 2293 C CA . LYS A 1 290 ? 22.484 8.049 -15.281 1.00 95.38 290 LYS A CA 1
ATOM 2294 C C . LYS A 1 290 ? 22.865 6.740 -14.594 1.00 95.38 290 LYS A C 1
ATOM 2296 O O . LYS A 1 290 ? 23.697 6.752 -13.694 1.00 95.38 290 LYS A O 1
ATOM 2301 N N . TYR A 1 291 ? 22.258 5.627 -15.003 1.00 94.75 291 TYR A N 1
ATOM 2302 C CA . TYR A 1 291 ? 22.374 4.354 -14.284 1.00 94.75 291 TYR A CA 1
ATOM 2303 C C . TYR A 1 291 ? 23.480 3.446 -14.826 1.00 94.75 291 TYR A C 1
ATOM 2305 O O . TYR A 1 291 ? 23.884 2.524 -14.130 1.00 94.75 291 TYR A O 1
ATOM 2313 N N . LYS A 1 292 ? 24.002 3.708 -16.034 1.00 96.12 292 LYS A N 1
ATOM 2314 C CA . LYS A 1 292 ? 25.063 2.905 -16.675 1.00 96.12 292 LYS A CA 1
ATOM 2315 C C . LYS A 1 292 ? 24.718 1.412 -16.781 1.00 96.12 292 LYS A C 1
ATOM 2317 O O . LYS A 1 292 ? 25.597 0.560 -16.691 1.00 96.12 292 LYS A O 1
ATOM 2322 N N . VAL A 1 293 ? 23.443 1.111 -17.023 1.00 96.81 293 VAL A N 1
ATOM 2323 C CA . VAL A 1 293 ? 22.904 -0.245 -17.210 1.00 96.81 293 VAL A CA 1
ATOM 2324 C C . VAL A 1 293 ? 22.302 -0.420 -18.599 1.00 96.81 293 VAL A C 1
ATOM 2326 O O . VAL A 1 293 ? 22.103 0.550 -19.338 1.00 96.81 293 VAL A O 1
ATOM 2329 N N . THR A 1 294 ? 21.991 -1.666 -18.947 1.00 98.06 294 THR A N 1
ATOM 2330 C CA . THR A 1 294 ? 21.240 -1.981 -20.162 1.00 98.06 294 THR A CA 1
ATOM 2331 C C . THR A 1 294 ? 19.795 -1.511 -20.034 1.00 98.06 294 THR A C 1
ATOM 2333 O O . THR A 1 294 ? 19.103 -1.843 -19.071 1.00 98.06 294 THR A O 1
ATOM 2336 N N . ILE A 1 295 ? 19.338 -0.765 -21.038 1.00 98.38 295 ILE A N 1
ATOM 2337 C CA . ILE A 1 295 ? 17.960 -0.298 -21.171 1.00 98.38 295 ILE A CA 1
ATOM 2338 C C . ILE A 1 295 ? 17.347 -0.946 -22.410 1.00 98.38 295 ILE A C 1
ATOM 2340 O O . ILE A 1 295 ? 17.927 -0.875 -23.496 1.00 98.38 295 ILE A O 1
ATOM 2344 N N . THR A 1 296 ? 16.163 -1.532 -22.269 1.00 97.94 296 THR A N 1
ATOM 2345 C CA . THR A 1 296 ? 15.376 -2.069 -23.388 1.00 97.94 296 THR A CA 1
ATOM 2346 C C . THR A 1 296 ? 13.973 -1.481 -23.378 1.00 97.94 296 THR A C 1
ATOM 2348 O O . THR A 1 296 ? 13.375 -1.278 -22.325 1.00 97.94 296 THR A O 1
ATOM 2351 N N . VAL A 1 297 ? 13.439 -1.185 -24.560 1.00 96.88 297 VAL A N 1
ATOM 2352 C CA . VAL A 1 297 ? 12.074 -0.690 -24.744 1.00 96.88 297 VAL A CA 1
ATOM 2353 C C . VAL A 1 297 ? 11.322 -1.673 -25.616 1.00 96.88 297 VAL A C 1
ATOM 2355 O O . VAL A 1 297 ? 11.709 -1.949 -26.751 1.00 96.88 297 VAL A O 1
ATOM 2358 N N . HIS A 1 298 ? 10.226 -2.184 -25.082 1.00 95.00 298 HIS A N 1
ATOM 2359 C CA . HIS A 1 298 ? 9.344 -3.143 -25.711 1.00 95.00 298 HIS A CA 1
ATOM 2360 C C . HIS A 1 298 ? 8.015 -2.480 -26.057 1.00 95.00 298 HIS A C 1
ATOM 2362 O O . HIS A 1 298 ? 7.342 -1.909 -25.200 1.00 95.00 298 HIS A O 1
ATOM 2368 N N . LYS A 1 299 ? 7.605 -2.604 -27.317 1.00 90.94 299 LYS A N 1
ATOM 2369 C CA . LYS A 1 299 ? 6.307 -2.136 -27.802 1.00 90.94 299 LYS A CA 1
ATOM 2370 C C . LYS A 1 299 ? 5.293 -3.273 -27.746 1.00 90.94 299 LYS A C 1
ATOM 2372 O O . LYS A 1 299 ? 5.565 -4.358 -28.258 1.00 90.94 299 LYS A O 1
ATOM 2377 N N . GLU A 1 300 ? 4.113 -3.017 -27.193 1.00 88.06 300 GLU A N 1
ATOM 2378 C CA . GLU A 1 300 ? 2.977 -3.941 -27.277 1.00 88.06 300 GLU A CA 1
ATOM 2379 C C . GLU A 1 300 ? 2.499 -4.109 -28.739 1.00 88.06 300 GLU A C 1
ATOM 2381 O O . GLU A 1 300 ? 2.351 -3.142 -29.489 1.00 88.06 300 GLU A O 1
ATOM 2386 N N . ILE A 1 301 ? 2.266 -5.357 -29.165 1.00 86.12 301 ILE A N 1
ATOM 2387 C CA . ILE A 1 301 ? 1.792 -5.707 -30.525 1.00 86.12 301 ILE A CA 1
ATOM 2388 C C . ILE A 1 301 ? 0.497 -6.535 -30.524 1.00 86.12 301 ILE A C 1
ATOM 2390 O O . ILE A 1 301 ? 0.023 -6.964 -31.573 1.00 86.12 301 ILE A O 1
ATOM 2394 N N . GLY A 1 302 ? -0.087 -6.784 -29.353 1.00 75.44 302 GLY A N 1
ATOM 2395 C CA . GLY A 1 302 ? -1.318 -7.552 -29.187 1.00 75.44 302 GLY A CA 1
ATOM 2396 C C . GLY A 1 302 ? -1.477 -8.046 -27.752 1.00 75.44 302 GLY A C 1
ATOM 2397 O O . GLY A 1 302 ? -0.638 -7.764 -26.897 1.00 75.44 302 GLY A O 1
ATOM 2398 N N . LYS A 1 303 ? -2.541 -8.816 -27.483 1.00 72.00 303 LYS A N 1
ATOM 2399 C CA . LYS A 1 303 ? -2.792 -9.387 -26.148 1.00 72.00 303 LYS A CA 1
ATOM 2400 C C . LYS A 1 303 ? -1.575 -10.200 -25.687 1.00 72.00 303 LYS A C 1
ATOM 2402 O O . LYS A 1 303 ? -1.278 -11.245 -26.261 1.00 72.00 303 LYS A O 1
ATOM 2407 N N . ASN A 1 304 ? -0.897 -9.703 -24.654 1.00 73.31 304 ASN A N 1
ATOM 2408 C CA . ASN A 1 304 ? 0.272 -10.309 -24.008 1.00 73.31 304 ASN A CA 1
ATOM 2409 C C . ASN A 1 304 ? 1.479 -10.554 -24.931 1.00 73.31 304 ASN A C 1
ATOM 2411 O O . ASN A 1 304 ? 2.279 -11.450 -24.664 1.00 73.31 304 ASN A O 1
ATOM 2415 N N . LYS A 1 305 ? 1.627 -9.782 -26.014 1.00 85.19 305 LYS A N 1
ATOM 2416 C CA . LYS A 1 305 ? 2.802 -9.854 -26.891 1.00 85.19 305 LYS A CA 1
ATOM 2417 C C . LYS A 1 305 ? 3.455 -8.490 -27.027 1.00 85.19 305 LYS A C 1
ATOM 2419 O O . LYS A 1 305 ? 2.775 -7.490 -27.260 1.00 85.19 305 LYS A O 1
ATOM 2424 N N . SER A 1 306 ? 4.776 -8.479 -26.955 1.00 89.56 306 SER A N 1
ATOM 2425 C CA . SER A 1 306 ? 5.595 -7.305 -27.218 1.00 89.56 306 SER A CA 1
ATOM 2426 C C . SER A 1 306 ? 6.818 -7.667 -28.049 1.00 89.56 306 SER A C 1
ATOM 2428 O O . SER A 1 306 ? 7.187 -8.836 -28.167 1.00 89.56 306 SER A O 1
ATOM 2430 N N . VAL A 1 307 ? 7.414 -6.650 -28.660 1.00 91.88 307 VAL A N 1
ATOM 2431 C CA . VAL A 1 307 ? 8.645 -6.758 -29.445 1.00 91.88 307 VAL A CA 1
ATOM 2432 C C . VAL A 1 307 ? 9.622 -5.689 -29.002 1.00 91.88 307 VAL A C 1
ATOM 2434 O O . VAL A 1 307 ? 9.216 -4.570 -28.676 1.00 91.88 307 VAL A O 1
ATOM 2437 N N . GLU A 1 308 ? 10.905 -6.027 -29.012 1.00 94.69 308 GLU A N 1
ATOM 2438 C CA . GLU A 1 308 ? 11.964 -5.059 -28.763 1.00 94.69 308 GLU A CA 1
ATOM 2439 C C . GLU A 1 308 ? 11.988 -3.996 -29.856 1.00 94.69 308 GLU A C 1
ATOM 2441 O O . GLU A 1 308 ? 12.018 -4.300 -31.048 1.00 94.69 308 GLU A O 1
ATOM 2446 N N . TRP A 1 309 ? 11.933 -2.740 -29.425 1.00 95.12 309 TRP A N 1
ATOM 2447 C CA . TRP A 1 309 ? 11.875 -1.570 -30.286 1.00 95.12 309 TRP A CA 1
ATOM 2448 C C . TRP A 1 309 ? 13.137 -0.723 -30.162 1.00 95.12 309 TRP A C 1
ATOM 2450 O O . TRP A 1 309 ? 13.699 -0.333 -31.183 1.00 95.12 309 TRP A O 1
ATOM 2460 N N . LEU A 1 310 ? 13.604 -0.477 -28.935 1.00 96.62 310 LEU A N 1
ATOM 2461 C CA . LEU A 1 310 ? 14.831 0.273 -28.664 1.00 96.62 310 LEU A CA 1
ATOM 2462 C C . LEU A 1 310 ? 15.693 -0.484 -27.659 1.00 96.62 310 LEU A C 1
ATOM 2464 O O . LEU A 1 310 ? 15.163 -1.100 -26.735 1.00 96.62 310 LEU A O 1
ATOM 2468 N N . SER A 1 311 ? 17.008 -0.375 -27.789 1.00 97.06 311 SER A N 1
ATOM 2469 C CA . SER A 1 311 ? 17.938 -0.884 -26.784 1.00 97.06 311 SER A CA 1
ATOM 2470 C C . SER A 1 311 ? 19.198 -0.032 -26.699 1.00 97.06 311 SER A C 1
ATOM 2472 O O . SER A 1 311 ? 19.635 0.559 -27.689 1.00 97.06 311 SER A O 1
ATOM 2474 N N . LYS A 1 312 ? 19.801 0.021 -25.513 1.00 97.94 312 LYS A N 1
ATOM 2475 C CA . LYS A 1 312 ? 21.136 0.584 -25.304 1.00 97.94 312 LYS A CA 1
ATOM 2476 C C . LYS A 1 312 ? 21.821 -0.126 -24.140 1.00 97.94 312 LYS A C 1
ATOM 2478 O O . LYS A 1 312 ? 21.324 -0.088 -23.017 1.00 97.94 312 LYS A O 1
ATOM 2483 N N . THR A 1 313 ? 22.954 -0.754 -24.413 1.00 96.75 313 THR A N 1
ATOM 2484 C CA . THR A 1 313 ? 23.887 -1.276 -23.409 1.00 96.75 313 THR A CA 1
ATOM 2485 C C . THR A 1 313 ? 24.925 -0.209 -23.046 1.00 96.75 313 THR A C 1
ATOM 2487 O O . THR A 1 313 ? 25.111 0.750 -23.806 1.00 96.75 313 THR A O 1
ATOM 2490 N N . PRO A 1 314 ? 25.645 -0.350 -21.918 1.00 94.38 314 PRO A N 1
ATOM 2491 C CA . PRO A 1 314 ? 26.707 0.589 -21.549 1.00 94.38 314 PRO A CA 1
ATOM 2492 C C . PRO A 1 314 ? 27.837 0.700 -22.585 1.00 94.38 314 PRO A C 1
ATOM 2494 O O . PRO A 1 314 ? 28.526 1.717 -22.624 1.00 94.38 314 PRO A O 1
ATOM 2497 N N . GLN A 1 315 ? 28.037 -0.329 -23.415 1.00 94.12 315 GLN A N 1
ATOM 2498 C CA . GLN A 1 315 ? 29.074 -0.369 -24.449 1.00 94.12 315 GLN A CA 1
ATOM 2499 C C . GLN A 1 315 ? 28.637 0.295 -25.764 1.00 94.12 315 GLN A C 1
ATOM 2501 O O . GLN A 1 315 ? 29.483 0.637 -26.591 1.00 94.12 315 GLN A O 1
ATOM 2506 N N . ASP A 1 316 ? 27.335 0.502 -25.969 1.00 93.62 316 ASP A N 1
ATOM 2507 C CA . ASP A 1 316 ? 26.820 1.071 -27.210 1.00 93.62 316 ASP A CA 1
ATOM 2508 C C . ASP A 1 316 ? 27.068 2.578 -27.272 1.00 93.62 316 ASP A C 1
ATOM 2510 O O . ASP A 1 316 ? 26.707 3.325 -26.361 1.00 93.62 316 ASP A O 1
ATOM 2514 N N . SER A 1 317 ? 27.583 3.074 -28.399 1.00 90.81 317 SER A N 1
ATOM 2515 C CA . SER A 1 317 ? 27.707 4.522 -28.613 1.00 90.81 317 SER A CA 1
ATOM 2516 C C . SER A 1 317 ? 26.338 5.188 -28.811 1.00 90.81 317 SER A C 1
ATOM 2518 O O . SER A 1 317 ? 26.066 6.239 -28.235 1.00 90.81 317 SER A O 1
ATOM 2520 N N . ASN A 1 318 ? 25.430 4.548 -29.554 1.00 93.06 318 ASN A N 1
ATOM 2521 C CA . ASN A 1 318 ? 24.101 5.072 -29.889 1.00 93.06 318 ASN A CA 1
ATOM 2522 C C . ASN A 1 318 ? 22.985 4.118 -29.444 1.00 93.06 318 ASN A C 1
ATOM 2524 O O . ASN A 1 318 ? 23.226 2.939 -29.220 1.00 93.06 318 ASN A O 1
ATOM 2528 N N . VAL A 1 319 ? 21.757 4.633 -29.322 1.00 94.81 319 VAL A N 1
ATOM 2529 C CA . VAL A 1 319 ? 20.571 3.788 -29.110 1.00 94.81 319 VAL A CA 1
ATOM 2530 C C . VAL A 1 319 ? 20.306 2.991 -30.385 1.00 94.81 319 VAL A C 1
ATOM 2532 O O . VAL A 1 319 ? 20.233 3.571 -31.470 1.00 94.81 319 VAL A O 1
ATOM 2535 N N . ILE A 1 320 ? 20.144 1.678 -30.254 1.00 95.19 320 ILE A N 1
ATOM 2536 C CA . ILE A 1 320 ? 19.774 0.789 -31.354 1.00 95.19 320 ILE A CA 1
ATOM 2537 C C . ILE A 1 320 ? 18.262 0.886 -31.547 1.00 95.19 320 ILE A C 1
ATOM 2539 O O . ILE A 1 320 ? 17.496 0.708 -30.600 1.00 95.19 320 ILE A O 1
ATOM 2543 N N . VAL A 1 321 ? 17.832 1.158 -32.780 1.00 93.31 321 VAL A N 1
ATOM 2544 C CA . VAL A 1 321 ? 16.417 1.204 -33.166 1.00 93.31 321 VAL A CA 1
ATOM 2545 C C . VAL A 1 321 ? 16.105 -0.023 -34.005 1.00 93.31 321 VAL A C 1
ATOM 2547 O O . VAL A 1 321 ? 16.685 -0.215 -35.072 1.00 93.31 321 VAL A O 1
ATOM 2550 N N . ARG A 1 322 ? 15.178 -0.853 -33.533 1.00 89.50 322 ARG A N 1
ATOM 2551 C CA . ARG A 1 322 ? 14.681 -2.010 -34.276 1.00 89.50 322 ARG A CA 1
ATOM 2552 C C . ARG A 1 322 ? 13.408 -1.634 -35.012 1.00 89.50 322 ARG A C 1
ATOM 2554 O O . ARG A 1 322 ? 12.511 -1.000 -34.455 1.00 89.50 322 ARG A O 1
ATOM 2561 N N . THR A 1 323 ? 13.305 -2.045 -36.268 1.00 74.50 323 THR A N 1
ATOM 2562 C CA . THR A 1 323 ? 12.077 -1.875 -37.041 1.00 74.50 323 THR A CA 1
ATOM 2563 C C . THR A 1 323 ? 10.980 -2.708 -36.384 1.00 74.50 323 THR A C 1
ATOM 2565 O O . THR A 1 323 ? 11.110 -3.926 -36.266 1.00 74.50 323 THR A O 1
ATOM 2568 N N . SER A 1 324 ? 9.903 -2.059 -35.925 1.00 60.16 324 SER A N 1
ATOM 2569 C CA . SER A 1 324 ? 8.702 -2.779 -35.489 1.00 60.16 324 SER A CA 1
ATOM 2570 C C . SER A 1 324 ? 8.282 -3.690 -36.646 1.00 60.16 324 SER A C 1
ATOM 2572 O O . SER A 1 324 ? 8.192 -3.187 -37.766 1.00 60.16 324 SER A O 1
ATOM 2574 N N . PRO A 1 325 ? 7.969 -4.978 -36.420 1.00 54.84 325 PRO A N 1
ATOM 2575 C CA . PRO A 1 325 ? 7.241 -5.734 -37.418 1.00 54.84 325 PRO A CA 1
ATOM 2576 C C . PRO A 1 325 ? 5.950 -4.956 -37.664 1.00 54.84 325 PRO A C 1
ATOM 2578 O O . PRO A 1 325 ? 5.132 -4.771 -36.757 1.00 54.84 325 PRO A O 1
ATOM 2581 N N . HIS A 1 326 ? 5.837 -4.369 -38.849 1.00 48.84 326 HIS A N 1
ATOM 2582 C CA . HIS A 1 326 ? 4.586 -3.806 -39.307 1.00 48.84 326 HIS A CA 1
ATOM 2583 C C . HIS A 1 326 ? 3.612 -4.991 -39.350 1.00 48.84 326 HIS A C 1
ATOM 2585 O O . HIS A 1 326 ? 3.901 -6.005 -39.985 1.00 48.84 326 HIS A O 1
ATOM 2591 N N . LEU A 1 327 ? 2.463 -4.901 -38.669 1.00 46.22 327 LEU A N 1
ATOM 2592 C CA . LEU A 1 327 ? 1.281 -5.559 -39.229 1.00 46.22 327 LEU A CA 1
ATOM 2593 C C . LEU A 1 327 ? 1.189 -4.966 -40.631 1.00 46.22 327 LEU A C 1
ATOM 2595 O O . LEU A 1 327 ? 1.161 -3.740 -40.721 1.00 46.22 327 LEU A O 1
ATOM 2599 N N . ALA A 1 328 ? 1.349 -5.821 -41.645 1.00 35.28 328 ALA A N 1
ATOM 2600 C CA . ALA A 1 328 ? 1.649 -5.468 -43.029 1.00 35.28 328 ALA A CA 1
ATOM 2601 C C . ALA A 1 328 ? 1.108 -4.088 -43.413 1.00 35.28 328 ALA A C 1
ATOM 2603 O O . ALA A 1 328 ? -0.073 -3.817 -43.190 1.00 35.28 328 ALA A O 1
ATOM 2604 N N . GLU A 1 329 ? 1.961 -3.237 -43.993 1.00 34.47 329 GLU A N 1
ATOM 2605 C CA . GLU A 1 329 ? 1.476 -2.140 -44.824 1.00 34.47 329 GLU A CA 1
ATOM 2606 C C . GLU A 1 329 ? 0.413 -2.739 -45.744 1.00 34.47 329 GLU A C 1
ATOM 2608 O O . GLU A 1 329 ? 0.717 -3.537 -46.633 1.00 34.47 329 GLU A O 1
ATOM 2613 N N . THR A 1 330 ? -0.860 -2.446 -45.481 1.00 42.09 330 THR A N 1
ATOM 2614 C CA . THR A 1 330 ? -1.882 -2.691 -46.482 1.00 42.09 330 THR A CA 1
ATOM 2615 C C . THR A 1 330 ? -1.444 -1.832 -47.648 1.00 42.09 330 THR A C 1
ATOM 2617 O O . THR A 1 330 ? -1.342 -0.612 -47.484 1.00 42.09 330 THR A O 1
ATOM 2620 N N . GLN A 1 331 ? -1.101 -2.469 -48.770 1.00 38.03 331 GLN A N 1
ATOM 2621 C CA . GLN A 1 331 ? -0.795 -1.755 -50.002 1.00 38.03 331 GLN A CA 1
ATOM 2622 C C . GLN A 1 331 ? -1.838 -0.644 -50.172 1.00 38.03 331 GLN A C 1
ATOM 2624 O O . GLN A 1 331 ? -3.021 -0.911 -49.919 1.00 38.03 331 GLN A O 1
ATOM 2629 N N . PRO A 1 332 ? -1.435 0.587 -50.538 1.00 41.09 332 PRO A N 1
ATOM 2630 C CA . PRO A 1 332 ? -2.407 1.617 -50.861 1.00 41.09 332 PRO A CA 1
ATOM 2631 C C . PRO A 1 332 ? -3.403 1.006 -51.842 1.00 41.09 332 PRO A C 1
ATOM 2633 O O . PRO A 1 332 ? -2.999 0.321 -52.787 1.00 41.09 332 PRO A O 1
ATOM 2636 N N . HIS A 1 333 ? -4.694 1.161 -51.537 1.00 46.69 333 HIS A N 1
ATOM 2637 C CA . HIS A 1 333 ? -5.763 0.661 -52.385 1.00 46.69 333 HIS A CA 1
ATOM 2638 C C . HIS A 1 333 ? -5.443 1.107 -53.812 1.00 46.69 333 HIS A C 1
ATOM 2640 O O . HIS A 1 333 ? -5.195 2.287 -54.054 1.00 46.69 333 HIS A O 1
ATOM 2646 N N . ASN A 1 334 ? -5.320 0.151 -54.730 1.00 46.69 334 ASN A N 1
ATOM 2647 C CA . ASN A 1 334 ? -4.995 0.461 -56.108 1.00 46.69 334 ASN A CA 1
ATOM 2648 C C . ASN A 1 334 ? -6.208 1.213 -56.676 1.00 46.69 334 ASN A C 1
ATOM 2650 O O . ASN A 1 334 ? -7.200 0.587 -57.045 1.00 46.69 334 ASN A O 1
ATOM 2654 N N . ASP A 1 335 ? -6.160 2.547 -56.699 1.00 47.47 335 ASP A N 1
ATOM 2655 C CA . ASP A 1 335 ? -7.179 3.433 -57.284 1.00 47.47 335 ASP A CA 1
ATOM 2656 C C . ASP A 1 335 ? -7.156 3.374 -58.821 1.00 47.47 335 ASP A C 1
ATOM 2658 O O . ASP A 1 335 ? -7.342 4.364 -59.530 1.00 47.47 335 ASP A O 1
ATOM 2662 N N . GLN A 1 336 ? -6.941 2.185 -59.381 1.00 49.22 336 GLN A N 1
ATOM 2663 C CA . GLN A 1 336 ? -7.337 1.932 -60.751 1.00 49.22 336 GLN A CA 1
ATOM 2664 C C . GLN A 1 336 ? -8.863 1.951 -60.768 1.00 49.22 336 GLN A C 1
ATOM 2666 O O . GLN A 1 336 ? -9.502 1.027 -60.262 1.00 49.22 336 GLN A O 1
ATOM 2671 N N . LYS A 1 337 ? -9.442 3.026 -61.330 1.00 46.41 337 LYS A N 1
ATOM 2672 C CA . LYS A 1 337 ? -10.859 3.101 -61.720 1.00 46.41 337 LYS A CA 1
ATOM 2673 C C . LYS A 1 337 ? -11.240 1.751 -62.333 1.00 46.41 337 LYS A C 1
ATOM 2675 O O . LYS A 1 337 ? -10.829 1.441 -63.448 1.00 46.41 337 LYS A O 1
ATOM 2680 N N . LEU A 1 338 ? -12.005 0.939 -61.603 1.00 54.66 338 LEU A N 1
ATOM 2681 C CA . LEU A 1 338 ? -12.393 -0.383 -62.094 1.00 54.66 338 LEU A CA 1
ATOM 2682 C C . LEU A 1 338 ? -13.320 -0.271 -63.315 1.00 54.66 338 LEU A C 1
ATOM 2684 O O . LEU A 1 338 ? -13.414 -1.226 -64.080 1.00 54.66 338 LEU A O 1
ATOM 2688 N N . GLN A 1 339 ? -13.991 0.875 -63.500 1.00 58.69 339 GLN A N 1
ATOM 2689 C CA . GLN A 1 339 ? -14.887 1.169 -64.619 1.00 58.69 339 GLN A CA 1
ATOM 2690 C C . GLN A 1 339 ? -14.979 2.687 -64.867 1.00 58.69 339 GLN A C 1
ATOM 2692 O O . GLN A 1 339 ? -15.129 3.462 -63.919 1.00 58.69 339 GLN A O 1
ATOM 2697 N N . ASP A 1 340 ? -14.922 3.107 -66.136 1.00 54.41 340 ASP A N 1
ATOM 2698 C CA . ASP A 1 340 ? -15.230 4.480 -66.547 1.00 54.41 340 ASP A CA 1
ATOM 2699 C C . ASP A 1 340 ? -16.748 4.689 -66.565 1.00 54.41 340 ASP A C 1
ATOM 2701 O O . ASP A 1 340 ? -17.463 4.197 -67.437 1.00 54.41 340 ASP A O 1
ATOM 2705 N N . TRP A 1 341 ? -17.246 5.438 -65.583 1.00 57.47 341 TRP A N 1
ATOM 2706 C CA . TRP A 1 341 ? -18.646 5.871 -65.505 1.00 57.47 341 TRP A CA 1
ATOM 2707 C C . TRP A 1 341 ? -18.963 7.059 -66.421 1.00 57.47 341 TRP A C 1
ATOM 2709 O O . TRP A 1 341 ? -20.124 7.438 -66.553 1.00 57.47 341 TRP A O 1
ATOM 2719 N N . ASP A 1 342 ? -17.946 7.619 -67.079 1.00 60.97 342 ASP A N 1
ATOM 2720 C CA . ASP A 1 342 ? -18.076 8.798 -67.935 1.00 60.97 342 ASP A CA 1
ATOM 2721 C C . ASP A 1 342 ? -18.778 8.476 -69.270 1.00 60.97 342 ASP A C 1
ATOM 2723 O O . ASP A 1 342 ? -19.209 9.377 -69.990 1.00 60.97 342 ASP A O 1
ATOM 2727 N N . THR A 1 343 ? -18.952 7.193 -69.621 1.00 65.81 343 THR A N 1
ATOM 2728 C CA . THR A 1 343 ? -19.761 6.776 -70.780 1.00 65.81 343 THR A CA 1
ATOM 2729 C C . THR A 1 343 ? -20.397 5.399 -70.536 1.00 65.81 343 THR A C 1
ATOM 2731 O O . THR A 1 343 ? -19.791 4.377 -70.866 1.00 65.81 343 THR A O 1
ATOM 2734 N N . PRO A 1 344 ? -21.609 5.321 -69.948 1.00 66.00 344 PRO A N 1
ATOM 2735 C CA . PRO A 1 344 ? -22.269 4.039 -69.731 1.00 66.00 344 PRO A CA 1
ATOM 2736 C C . PRO A 1 344 ? -22.546 3.349 -71.070 1.00 66.00 344 PRO A C 1
ATOM 2738 O O . PRO A 1 344 ? -23.078 3.951 -72.005 1.00 66.00 344 PRO A O 1
ATOM 2741 N N . ASN A 1 345 ? -22.184 2.071 -71.167 1.00 74.81 345 ASN A N 1
ATOM 2742 C CA . ASN A 1 345 ? -22.409 1.291 -72.376 1.00 74.81 345 ASN A CA 1
ATOM 2743 C C . ASN A 1 345 ? -23.899 0.930 -72.539 1.00 74.81 345 ASN A C 1
ATOM 2745 O O . ASN A 1 345 ? -24.706 1.023 -71.608 1.00 74.81 345 ASN A O 1
ATOM 2749 N N . GLN A 1 346 ? -24.282 0.492 -73.740 1.00 71.94 346 GLN A N 1
ATOM 2750 C CA . GLN A 1 346 ? -25.684 0.216 -74.069 1.00 71.94 346 GLN A CA 1
ATOM 2751 C C . GLN A 1 346 ? -26.317 -0.856 -73.163 1.00 71.94 346 GLN A C 1
ATOM 2753 O O . GLN A 1 346 ? -27.517 -0.811 -72.895 1.00 71.94 346 GLN A O 1
ATOM 2758 N N . GLU A 1 347 ? -25.523 -1.797 -72.647 1.00 74.56 347 GLU A N 1
ATOM 2759 C CA . GLU A 1 347 ? -25.995 -2.836 -71.731 1.00 74.56 347 GLU A CA 1
ATOM 2760 C C . GLU A 1 347 ? -26.355 -2.259 -70.350 1.00 74.56 347 GLU A C 1
ATOM 2762 O O . GLU A 1 347 ? -27.394 -2.602 -69.782 1.00 74.56 347 GLU A O 1
ATOM 2767 N N . GLN A 1 348 ? -25.549 -1.324 -69.839 1.00 71.81 348 GLN A N 1
ATOM 2768 C CA . GLN A 1 348 ? -25.819 -0.595 -68.596 1.00 71.81 348 GLN A CA 1
ATOM 2769 C C . GLN A 1 348 ? -27.056 0.303 -68.729 1.00 71.81 348 GLN A C 1
ATOM 2771 O O . GLN A 1 348 ? -27.909 0.313 -67.841 1.00 71.81 348 GLN A O 1
ATOM 2776 N N . ILE A 1 349 ? -27.208 0.989 -69.868 1.00 76.38 349 ILE A N 1
ATOM 2777 C CA . ILE A 1 349 ? -28.399 1.800 -70.172 1.00 76.38 349 ILE A CA 1
ATOM 2778 C C . ILE A 1 349 ? -29.659 0.924 -70.195 1.00 76.38 349 ILE A C 1
ATOM 2780 O O . ILE A 1 349 ? -30.699 1.304 -69.649 1.00 76.38 349 ILE A O 1
ATOM 2784 N N . ASN A 1 350 ? -29.571 -0.267 -70.788 1.00 76.81 350 ASN A N 1
ATOM 2785 C CA . ASN A 1 350 ? -30.694 -1.198 -70.856 1.00 76.81 350 ASN A CA 1
ATOM 2786 C C . ASN A 1 350 ? -31.065 -1.754 -69.469 1.00 76.81 350 ASN A C 1
ATOM 2788 O O . ASN A 1 350 ? -32.253 -1.855 -69.162 1.00 76.81 350 ASN A O 1
ATOM 2792 N N . LYS A 1 351 ? -30.079 -2.046 -68.606 1.00 75.00 351 LYS A N 1
ATOM 2793 C CA . LYS A 1 351 ? -30.323 -2.484 -67.219 1.00 75.00 351 LYS A CA 1
ATOM 2794 C C . LYS A 1 351 ? -30.994 -1.394 -66.381 1.00 75.00 351 LYS A C 1
ATOM 2796 O O . LYS A 1 351 ? -32.009 -1.674 -65.752 1.00 75.00 351 LYS A O 1
ATOM 2801 N N . LEU A 1 352 ? -30.518 -0.150 -66.458 1.00 73.06 352 LEU A N 1
ATOM 2802 C CA . LEU A 1 352 ? -31.127 0.990 -65.758 1.00 73.06 352 LEU A CA 1
ATOM 2803 C C . LEU A 1 352 ? -32.572 1.257 -66.213 1.00 73.06 352 LEU A C 1
ATOM 2805 O O . LEU A 1 352 ? -33.439 1.542 -65.387 1.00 73.06 352 LEU A O 1
ATOM 2809 N N . LYS A 1 353 ? -32.863 1.119 -67.516 1.00 73.50 353 LYS A N 1
ATOM 2810 C CA . LYS A 1 353 ? -34.239 1.196 -68.041 1.00 73.50 353 LYS A CA 1
ATOM 2811 C C . LYS A 1 353 ? -35.132 0.068 -67.526 1.00 73.50 353 LYS A C 1
ATOM 2813 O O . LYS A 1 353 ? -36.295 0.312 -67.225 1.00 73.50 353 LYS A O 1
ATOM 2818 N N . ALA A 1 354 ? -34.610 -1.152 -67.432 1.00 73.88 354 ALA A N 1
ATOM 2819 C CA . ALA A 1 354 ? -35.369 -2.280 -66.899 1.00 73.88 354 ALA A CA 1
ATOM 2820 C C . ALA A 1 354 ? -35.652 -2.119 -65.396 1.00 73.88 354 ALA A C 1
ATOM 2822 O O . ALA A 1 354 ? -36.706 -2.525 -64.910 1.00 73.88 354 ALA A O 1
ATOM 2823 N N . GLU A 1 355 ? -34.730 -1.506 -64.655 1.00 68.56 355 GLU A N 1
ATOM 2824 C CA . GLU A 1 355 ? -34.871 -1.280 -63.218 1.00 68.56 355 GLU A CA 1
ATOM 2825 C C . GLU A 1 355 ? -35.824 -0.125 -62.889 1.00 68.56 355 GLU A C 1
ATOM 2827 O O . GLU A 1 355 ? -36.601 -0.233 -61.943 1.00 68.56 355 GLU A O 1
ATOM 2832 N N . SER A 1 356 ? -35.854 0.930 -63.710 1.00 68.06 356 SER A N 1
ATOM 2833 C CA . SER A 1 356 ? -36.774 2.064 -63.530 1.00 68.06 356 SER A CA 1
ATOM 2834 C C . SER A 1 356 ? -38.240 1.742 -63.845 1.00 68.06 356 SER A C 1
ATOM 2836 O O . SER A 1 356 ? -39.129 2.473 -63.410 1.00 68.06 356 SER A O 1
ATOM 2838 N N . GLN A 1 357 ? -38.507 0.640 -64.556 1.00 68.56 357 GLN A N 1
ATOM 2839 C CA . GLN A 1 357 ? -39.862 0.145 -64.824 1.00 68.56 357 GLN A CA 1
ATOM 2840 C C . GLN A 1 357 ? -40.390 -0.837 -63.770 1.00 68.56 357 GLN A C 1
ATOM 2842 O O . GLN A 1 357 ? -41.555 -1.231 -63.836 1.00 68.56 357 GLN A O 1
ATOM 2847 N N . LYS A 1 358 ? -39.585 -1.221 -62.771 1.00 70.75 358 LYS A N 1
ATOM 2848 C CA . LYS A 1 358 ? -40.093 -2.000 -61.636 1.00 70.75 358 LYS A CA 1
ATOM 2849 C C . LYS A 1 358 ? -40.934 -1.084 -60.741 1.00 70.75 358 LYS A C 1
ATOM 2851 O O . LYS A 1 358 ? -40.441 -0.087 -60.220 1.00 70.75 358 LYS A O 1
ATOM 2856 N N . THR A 1 359 ? -42.211 -1.417 -60.548 1.00 58.12 359 THR A N 1
ATOM 2857 C CA . THR A 1 359 ? -43.090 -0.721 -59.594 1.00 58.12 359 THR A CA 1
ATOM 2858 C C . THR A 1 359 ? -42.465 -0.725 -58.201 1.00 58.12 359 THR A C 1
ATOM 2860 O O . THR A 1 359 ? -42.087 -1.782 -57.694 1.00 58.12 359 THR A O 1
ATOM 2863 N N . LYS A 1 360 ? -42.354 0.463 -57.587 1.00 58.81 360 LYS A N 1
ATOM 2864 C CA . LYS A 1 360 ? -41.825 0.630 -56.226 1.00 58.81 360 LYS A CA 1
ATOM 2865 C C . LYS A 1 360 ? -42.583 -0.287 -55.250 1.00 58.81 360 LYS A C 1
ATOM 2867 O O . LYS A 1 360 ? -43.815 -0.281 -55.284 1.00 58.81 360 LYS A O 1
ATOM 2872 N N . PRO A 1 361 ? -41.893 -1.029 -54.365 1.00 52.09 361 PRO A N 1
ATOM 2873 C CA . PRO A 1 361 ? -42.573 -1.756 -53.305 1.00 52.09 361 PRO A CA 1
ATOM 2874 C C . PRO A 1 361 ? -43.278 -0.762 -52.372 1.00 52.09 361 PRO A C 1
ATOM 2876 O O . PRO A 1 361 ? -42.704 0.269 -52.012 1.00 52.09 361 PRO A O 1
ATOM 2879 N N . GLN A 1 362 ? -44.523 -1.057 -51.990 1.00 54.66 362 GLN A N 1
ATOM 2880 C CA . GLN A 1 362 ? -45.215 -0.305 -50.944 1.00 54.66 362 GLN A CA 1
ATOM 2881 C C . GLN A 1 362 ? -44.509 -0.544 -49.602 1.00 54.66 362 GLN A C 1
ATOM 2883 O O . GLN A 1 362 ? -44.289 -1.686 -49.203 1.00 54.66 362 GLN A O 1
ATOM 2888 N N . LEU A 1 363 ? -44.140 0.545 -48.925 1.00 47.66 363 LEU A N 1
ATOM 2889 C CA . LEU A 1 363 ? -43.597 0.530 -47.567 1.00 47.66 363 LEU A CA 1
ATOM 2890 C C . LEU A 1 363 ? -44.683 0.035 -46.601 1.00 47.66 363 LEU A C 1
ATOM 2892 O O . LEU A 1 363 ? -45.657 0.743 -46.355 1.00 47.66 363 LEU A O 1
ATOM 2896 N N . ALA A 1 364 ? -44.520 -1.171 -46.057 1.00 40.59 364 ALA A N 1
ATOM 2897 C CA . ALA A 1 364 ? -45.304 -1.617 -44.912 1.00 40.59 364 ALA A CA 1
ATOM 2898 C C . ALA A 1 364 ? -44.755 -0.941 -43.644 1.00 40.59 364 ALA A C 1
ATOM 2900 O O . ALA A 1 364 ? -43.622 -1.199 -43.238 1.00 40.59 364 ALA A O 1
ATOM 2901 N N . ASN A 1 365 ? -45.558 -0.062 -43.037 1.00 45.66 365 ASN A N 1
ATOM 2902 C CA . ASN A 1 365 ? -45.349 0.403 -41.666 1.00 45.66 365 ASN A CA 1
ATOM 2903 C C . 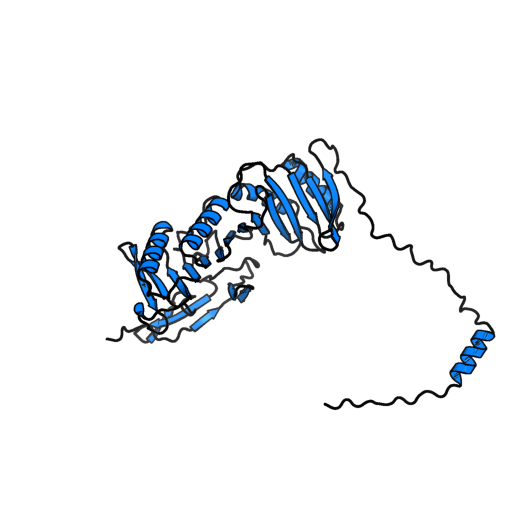ASN A 1 365 ? -45.544 -0.790 -40.726 1.00 45.66 365 ASN A C 1
ATOM 2905 O O . ASN A 1 365 ? -46.635 -1.356 -40.676 1.00 45.66 365 ASN A O 1
ATOM 2909 N N . HIS A 1 366 ? -44.514 -1.149 -39.966 1.00 42.97 366 HIS A N 1
ATOM 2910 C CA . HIS A 1 366 ? -44.693 -1.983 -38.785 1.00 42.97 366 HIS A CA 1
ATOM 2911 C C . HIS A 1 366 ? -44.737 -1.078 -37.556 1.00 42.97 366 HIS A C 1
ATOM 2913 O O . HIS A 1 366 ? -43.715 -0.558 -37.112 1.00 42.97 366 HIS A O 1
ATOM 2919 N N . ASP A 1 367 ? -45.954 -0.891 -37.044 1.00 44.31 367 ASP A N 1
ATOM 2920 C CA . ASP A 1 367 ? -46.224 -0.382 -35.705 1.00 44.31 367 ASP A CA 1
ATOM 2921 C C . ASP A 1 367 ? -45.581 -1.312 -34.667 1.00 44.31 367 ASP A C 1
ATOM 2923 O O . ASP A 1 367 ? -45.812 -2.524 -34.658 1.00 44.31 367 ASP A O 1
ATOM 2927 N N . HIS A 1 368 ? -44.773 -0.740 -33.778 1.00 40.75 368 HIS A N 1
ATOM 2928 C CA . HIS A 1 368 ? -44.286 -1.422 -32.586 1.00 40.75 368 HIS A CA 1
ATOM 2929 C C . HIS A 1 368 ? -45.374 -1.381 -31.505 1.00 40.75 368 HIS A C 1
ATOM 2931 O O . HIS A 1 368 ? -45.672 -0.316 -30.965 1.00 40.75 368 HIS A O 1
ATOM 2937 N N . GLN A 1 369 ? -45.939 -2.540 -31.160 1.00 40.19 369 GLN A N 1
ATOM 2938 C CA . GLN A 1 369 ? -46.691 -2.725 -29.917 1.00 40.19 369 GLN A CA 1
ATOM 2939 C C . GLN A 1 369 ? -45.866 -3.523 -28.897 1.00 40.19 369 GLN A C 1
ATOM 2941 O O . GLN A 1 369 ? -45.474 -4.653 -29.176 1.00 40.19 369 GLN A O 1
ATOM 2946 N N . SER A 1 370 ? -45.682 -2.854 -27.749 1.00 41.66 370 SER A N 1
ATOM 2947 C CA . SER A 1 370 ? -45.566 -3.318 -26.350 1.00 41.66 370 SER A CA 1
ATOM 2948 C C . SER A 1 370 ? -44.483 -4.312 -25.944 1.00 41.66 370 SER A C 1
ATOM 2950 O O . SER A 1 370 ? -44.580 -5.504 -26.298 1.00 41.66 370 SER A O 1
#

pLDDT: mean 81.5, std 16.02, range [32.09, 98.38]